Protein AF-A0A0K0DVB3-F1 (afdb_monomer)

Mean predicted aligned error: 14.43 Å

Foldseek 3Di:
DDDDDDDDDDDDDPPPPPPPPDPPPPFDWDKDAAPPDDSVPGPAIDIWTQDPVRDTDQAWAHHPVHTGDQQGWDDDDQFIFHHHSRDTHTQFGADPVGDTGGEQDWDDDPQKIWHWYDPPVDIDIDIAGWEDDPNDTHGQQDWDDDPQFIWGHHRHDIDTQFGWDPPDVPIDTDGEQDWDDDPQKIWHFYQDPVRDTDIDIDGFAADDPNDGDHAQGWDDDDFWIWGIHRVRFIDTQFGADPVVRDTDGEPDWDDDPQKIWHWYDDPQWIFIDIDGRPPDPPVVSVVVVVVVVVPDDTDTDGRD

Nearest PDB structures (foldseek):
  8d3d-assembly1_A  TM=1.625E-01  e=2.166E-03  Homo sapiens
  8d3c-assembly1_A  TM=1.592E-01  e=6.161E-03  Homo sapiens
  6n29-assembly2_B  TM=2.107E-01  e=1.490E-01  Homo sapiens
  7pov-assembly1_A  TM=2.211E-01  e=2.576E-01  Homo sapiens
  7pp6-assembly1_D  TM=1.569E-01  e=1.000E-01  Homo sapiens

Organism: Strongyloides stercoralis (NCBI:txid6248)

Solvent-accessible surface area (backbone atoms only — not comparable to full-atom values): 18182 Å² total; per-residue (Å²): 133,88,77,91,79,89,77,89,83,92,74,89,72,79,82,76,78,78,72,84,72,69,81,78,75,75,78,48,65,48,78,49,45,26,91,90,56,52,83,89,77,47,88,60,67,47,80,43,63,43,44,97,87,71,46,64,73,73,34,46,22,49,43,95,91,45,79,37,52,50,70,40,71,53,75,58,92,49,33,30,30,32,20,52,62,43,39,76,40,78,63,26,23,35,48,97,89,66,50,79,33,48,66,73,37,70,53,74,57,96,48,31,39,42,35,16,41,72,68,82,93,45,76,47,75,49,74,45,48,20,22,81,57,96,94,41,80,38,50,53,72,40,68,49,78,58,90,54,32,30,35,30,22,52,83,52,39,82,43,77,57,24,29,44,49,81,98,45,88,76,66,45,79,33,47,67,67,35,70,50,77,55,91,53,31,37,38,34,18,35,65,45,96,88,69,49,76,47,77,50,78,42,80,49,28,22,76,54,99,88,46,74,36,48,61,71,38,73,50,71,59,91,46,36,32,30,31,21,33,90,86,34,41,60,47,77,56,24,22,40,42,81,89,79,70,46,75,33,48,60,75,38,74,50,76,56,93,55,29,40,41,35,12,38,68,61,90,69,27,71,43,72,48,76,50,76,34,86,84,50,56,72,67,63,33,52,62,51,47,64,68,53,53,83,75,60,89,74,85,83,53,80,73,109

Sequence (304 aa):
MSSFLTAFIISYFLISSIRIDGAQEVEKSIIIVPVGENPNTSKIKVVIPVNKDGTTNPLPCVLDDGVHENGQTFTKANFHYKCVNGVSTVIACISDDKAVIQIGRTFIKNGIKHKCINNGDTVTYEYKSTCYSNGINYNTGDTWRNGTFQMRCEDDKISINGCYTRNEVPEILLQVGETRKVESKKFSCVKEDSGKIRYSSQTIGCDRDGVIFNEGEVFQNQQIKYRCNADGTSTALGCVDSESKVFVEIGKDIMINDVIYRCYRNGKTTFFQRFHCQGKSFENCLNSATKASRRKRTIAINDV

Radius of gyration: 53.18 Å; Cα contacts (8 Å, |Δi|>4): 568; chains: 1; bounding box: 169×67×131 Å

Structure (mmCIF, N/CA/C/O backbone):
data_AF-A0A0K0DVB3-F1
#
_entry.id   AF-A0A0K0DVB3-F1
#
loop_
_atom_site.group_PDB
_atom_site.id
_atom_site.type_symbol
_atom_site.label_atom_id
_atom_site.label_alt_id
_atom_site.label_comp_id
_atom_site.label_asym_id
_atom_site.label_entity_id
_atom_site.label_seq_id
_atom_site.pdbx_PDB_ins_code
_atom_site.Cartn_x
_atom_site.Cartn_y
_atom_site.Cartn_z
_atom_site.occupancy
_atom_site.B_iso_or_equiv
_atom_site.auth_seq_id
_atom_site.auth_comp_id
_atom_site.auth_asym_id
_atom_site.auth_atom_id
_atom_site.pdbx_PDB_model_num
ATOM 1 N N . MET A 1 1 ? 113.220 44.814 -65.934 1.00 43.16 1 MET A N 1
ATOM 2 C CA . MET A 1 1 ? 114.100 43.627 -65.972 1.00 43.16 1 MET A CA 1
ATOM 3 C C . MET A 1 1 ? 113.223 42.411 -66.209 1.00 43.16 1 MET A C 1
ATOM 5 O O . MET A 1 1 ? 112.215 42.328 -65.529 1.00 43.16 1 MET A O 1
ATOM 9 N N . SER A 1 2 ? 113.575 41.603 -67.222 1.00 42.62 2 SER A N 1
ATOM 10 C CA . SER A 1 2 ? 113.338 40.150 -67.411 1.00 42.62 2 SER A CA 1
ATOM 11 C C . SER A 1 2 ? 112.115 39.479 -66.762 1.00 42.62 2 SER A C 1
ATOM 13 O O . SER A 1 2 ? 111.856 39.669 -65.587 1.00 42.62 2 SER A O 1
ATOM 15 N N . SER A 1 3 ? 111.448 38.486 -67.331 1.00 41.69 3 SER A N 1
ATOM 16 C CA . SER A 1 3 ? 111.513 37.736 -68.589 1.00 41.69 3 SER A CA 1
ATOM 17 C C . SER A 1 3 ? 110.561 36.556 -68.342 1.00 41.69 3 SER A C 1
ATOM 19 O O . SER A 1 3 ? 110.603 35.986 -67.259 1.00 41.69 3 SER A O 1
ATOM 21 N N . PHE A 1 4 ? 109.723 36.244 -69.329 1.00 36.19 4 PHE A N 1
ATOM 22 C CA . PHE A 1 4 ? 109.147 34.940 -69.701 1.00 36.19 4 PHE A CA 1
ATOM 23 C C . PHE A 1 4 ? 109.123 33.762 -68.703 1.00 36.19 4 PHE A C 1
ATOM 25 O O . PHE A 1 4 ? 110.157 33.375 -68.175 1.00 36.19 4 PHE A O 1
ATOM 32 N N . LEU A 1 5 ? 107.962 33.095 -68.615 1.00 40.16 5 LEU A N 1
ATOM 33 C CA . LEU A 1 5 ? 107.699 31.687 -69.013 1.00 40.16 5 LEU A CA 1
ATOM 34 C C . LEU A 1 5 ? 106.235 31.346 -68.605 1.00 40.16 5 LEU A C 1
ATOM 36 O O . LEU A 1 5 ? 105.859 31.565 -67.460 1.00 40.16 5 LEU A O 1
ATOM 40 N N . THR A 1 6 ? 105.297 31.093 -69.538 1.00 38.34 6 THR A N 1
ATOM 41 C CA . THR A 1 6 ? 104.803 29.754 -69.985 1.00 38.34 6 THR A CA 1
ATOM 42 C C . THR A 1 6 ? 104.437 28.815 -68.825 1.00 38.34 6 THR A C 1
ATOM 44 O O . THR A 1 6 ? 105.247 28.638 -67.932 1.00 38.34 6 THR A O 1
ATOM 47 N N . ALA A 1 7 ? 103.346 28.056 -68.765 1.00 38.72 7 ALA A N 1
ATOM 48 C CA . ALA A 1 7 ? 102.265 27.679 -69.668 1.00 38.72 7 ALA A CA 1
ATOM 49 C C . ALA A 1 7 ? 101.362 26.702 -68.864 1.00 38.72 7 ALA A C 1
ATOM 51 O O . ALA A 1 7 ? 101.868 25.989 -68.005 1.00 38.72 7 ALA A O 1
ATOM 52 N N . PHE A 1 8 ? 100.056 26.680 -69.161 1.00 32.66 8 PHE A N 1
ATOM 53 C CA . PHE A 1 8 ? 99.087 25.577 -68.992 1.00 32.66 8 PHE A CA 1
ATOM 54 C C . PHE A 1 8 ? 99.220 24.584 -67.819 1.00 32.66 8 PHE A C 1
ATOM 56 O O . PHE A 1 8 ? 100.028 23.672 -67.912 1.00 32.66 8 PHE A O 1
ATOM 63 N N . ILE A 1 9 ? 98.249 24.595 -66.888 1.00 39.97 9 ILE A N 1
ATOM 64 C CA . ILE A 1 9 ? 97.452 23.396 -66.537 1.00 39.97 9 ILE A CA 1
ATOM 65 C C . ILE A 1 9 ? 96.008 23.837 -66.248 1.00 39.97 9 ILE A C 1
ATOM 67 O O . ILE A 1 9 ? 95.719 24.519 -65.267 1.00 39.97 9 ILE A O 1
ATOM 71 N N . ILE A 1 10 ? 95.099 23.430 -67.132 1.00 36.62 10 ILE A N 1
ATOM 72 C CA . ILE A 1 10 ? 93.650 23.469 -66.942 1.00 36.62 10 ILE A CA 1
ATOM 73 C C . ILE A 1 10 ? 93.314 22.353 -65.948 1.00 36.62 10 ILE A C 1
ATOM 75 O O . ILE A 1 10 ? 93.390 21.177 -66.288 1.00 36.62 10 ILE A O 1
ATOM 79 N N . SER A 1 11 ? 92.963 22.720 -64.719 1.00 38.19 11 SER A N 1
ATOM 80 C CA . SER A 1 11 ? 92.443 21.800 -63.708 1.00 38.19 11 SER A CA 1
ATOM 81 C C . SER A 1 11 ? 91.009 22.207 -63.382 1.00 38.19 11 SER A C 1
ATOM 83 O O . SER A 1 11 ? 90.761 23.037 -62.508 1.00 38.19 11 SER A O 1
ATOM 85 N N . TYR A 1 12 ? 90.065 21.624 -64.122 1.00 34.72 12 TYR A N 1
ATOM 86 C CA . TYR A 1 12 ? 88.652 21.569 -63.758 1.00 34.72 12 TYR A CA 1
ATOM 87 C C . TYR A 1 12 ? 88.517 20.780 -62.446 1.00 34.72 12 TYR A C 1
ATOM 89 O O . TYR A 1 12 ? 88.483 19.554 -62.464 1.00 34.72 12 TYR A O 1
ATOM 97 N N . PHE A 1 13 ? 88.410 21.465 -61.309 1.00 38.12 13 PHE A N 1
ATOM 98 C CA . PHE A 1 13 ? 87.747 20.900 -60.135 1.00 38.12 13 PHE A CA 1
ATOM 99 C C . PHE A 1 13 ? 86.420 21.626 -59.971 1.00 38.12 13 PHE A C 1
ATOM 101 O O . PHE A 1 13 ? 86.337 22.739 -59.456 1.00 38.12 13 PHE A O 1
ATOM 108 N N . LEU A 1 14 ? 85.386 20.976 -60.507 1.00 37.88 14 LEU A N 1
ATOM 109 C CA . LEU A 1 14 ? 83.989 21.258 -60.229 1.00 37.88 14 LEU A CA 1
ATOM 110 C C . LEU A 1 14 ? 83.809 21.397 -58.718 1.00 37.88 14 LEU A C 1
ATOM 112 O O . LEU A 1 14 ? 84.072 20.469 -57.955 1.00 37.88 14 LEU A O 1
ATOM 116 N N . ILE A 1 15 ? 83.350 22.576 -58.314 1.00 39.41 15 ILE A N 1
ATOM 117 C CA . ILE A 1 15 ? 82.844 22.862 -56.981 1.00 39.41 15 ILE A CA 1
ATOM 118 C C . ILE A 1 15 ? 81.580 22.013 -56.816 1.00 39.41 15 ILE A C 1
ATOM 120 O O . ILE A 1 15 ? 80.473 22.440 -57.135 1.00 39.41 15 ILE A O 1
ATOM 124 N N . SER A 1 16 ? 81.738 20.777 -56.352 1.00 37.78 16 SER A N 1
ATOM 125 C CA . SER A 1 16 ? 80.632 19.993 -55.827 1.00 37.78 16 SER A CA 1
ATOM 126 C C . SER A 1 16 ? 80.328 20.517 -54.426 1.00 37.78 16 SER A C 1
ATOM 128 O O . SER A 1 16 ? 80.727 19.933 -53.418 1.00 37.78 16 SER A O 1
ATOM 130 N N . SER A 1 17 ? 79.630 21.652 -54.367 1.00 38.03 17 SER A N 1
ATOM 131 C CA . SER A 1 17 ? 78.850 22.050 -53.197 1.00 38.03 17 SER A CA 1
ATOM 132 C C . SER A 1 17 ? 77.723 21.035 -53.041 1.00 38.03 17 SER A C 1
ATOM 134 O O . SER A 1 17 ? 76.590 21.280 -53.442 1.00 38.03 17 SER A O 1
ATOM 136 N N . ILE A 1 18 ? 78.037 19.863 -52.498 1.00 40.81 18 ILE A N 1
ATOM 137 C CA . ILE A 1 18 ? 77.030 18.917 -52.039 1.00 40.81 18 ILE A CA 1
ATOM 138 C C . ILE A 1 18 ? 76.459 19.519 -50.751 1.00 40.81 18 ILE A C 1
ATOM 140 O O . ILE A 1 18 ? 76.860 19.183 -49.641 1.00 40.81 18 ILE A O 1
ATOM 144 N N . ARG A 1 19 ? 75.538 20.477 -50.900 1.00 35.69 19 ARG A N 1
ATOM 145 C CA . ARG A 1 19 ? 74.469 20.635 -49.921 1.00 35.69 19 ARG A CA 1
ATOM 146 C C . ARG A 1 19 ? 73.529 19.471 -50.192 1.00 35.69 19 ARG A C 1
ATOM 148 O O . ARG A 1 19 ? 72.757 19.510 -51.143 1.00 35.69 19 ARG A O 1
ATOM 155 N N . ILE A 1 20 ? 73.646 18.399 -49.411 1.00 39.53 20 ILE A N 1
ATOM 156 C CA . ILE A 1 20 ? 72.503 17.501 -49.238 1.00 39.53 20 ILE A CA 1
ATOM 157 C C . ILE A 1 20 ? 71.509 18.311 -48.415 1.00 39.53 20 ILE A C 1
ATOM 159 O O . ILE A 1 20 ? 71.588 18.397 -47.191 1.00 39.53 20 ILE A O 1
ATOM 163 N N . ASP A 1 21 ? 70.665 19.017 -49.156 1.00 40.38 21 ASP A N 1
ATOM 164 C CA . ASP A 1 21 ? 69.443 19.620 -48.676 1.00 40.38 21 ASP A CA 1
ATOM 165 C C . ASP A 1 21 ? 68.521 18.513 -48.155 1.00 40.38 21 ASP A C 1
A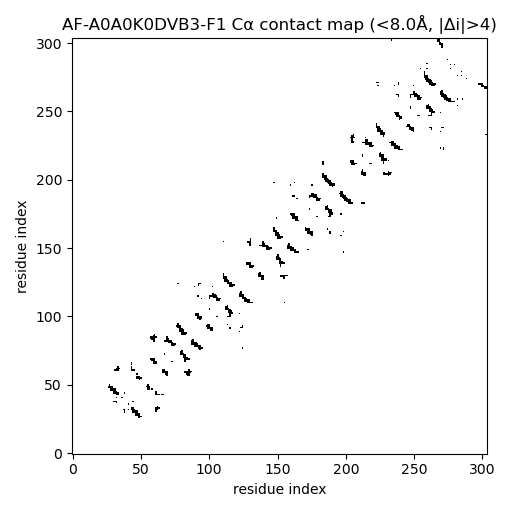TOM 167 O O . ASP A 1 21 ? 68.347 17.473 -48.788 1.00 40.38 21 ASP A O 1
ATOM 171 N N . GLY A 1 22 ? 67.910 18.772 -47.003 1.00 40.94 22 GLY A N 1
ATOM 172 C CA . GLY A 1 22 ? 66.708 18.076 -46.568 1.00 40.94 22 GLY A CA 1
ATOM 173 C C . GLY A 1 22 ? 66.941 16.664 -46.048 1.00 40.94 22 GLY A C 1
ATOM 174 O O . GLY A 1 22 ? 66.638 15.681 -46.720 1.00 40.94 22 GLY A O 1
ATOM 175 N N . ALA A 1 23 ? 67.324 16.554 -44.774 1.00 43.09 23 ALA A N 1
ATOM 176 C CA . ALA A 1 23 ? 66.784 15.462 -43.977 1.00 43.09 23 ALA A CA 1
ATOM 177 C C . ALA A 1 23 ? 65.255 15.543 -44.113 1.00 43.09 23 ALA A C 1
ATOM 179 O O . ALA A 1 23 ? 64.646 16.506 -43.647 1.00 43.09 23 ALA A O 1
ATOM 180 N N . GLN A 1 24 ? 64.665 14.595 -44.843 1.00 46.66 24 GLN A N 1
ATOM 181 C CA . GLN A 1 24 ? 63.222 14.414 -44.936 1.00 46.66 24 GLN A CA 1
ATOM 182 C C . GLN A 1 24 ? 62.729 14.225 -43.499 1.00 46.66 24 GLN A C 1
ATOM 184 O O . GLN A 1 24 ? 62.918 13.167 -42.898 1.00 46.66 24 GLN A O 1
ATOM 189 N N . GLU A 1 25 ? 62.210 15.295 -42.900 1.00 53.16 25 GLU A N 1
ATOM 190 C CA . GLU A 1 25 ? 61.616 15.267 -41.573 1.00 53.16 25 GLU A CA 1
ATOM 191 C C . GLU A 1 25 ? 60.406 14.340 -41.695 1.00 53.16 25 GLU A C 1
ATOM 193 O O . GLU A 1 25 ? 59.400 14.705 -42.296 1.00 53.16 25 GLU A O 1
ATOM 198 N N . VAL A 1 26 ? 60.557 13.083 -41.262 1.00 55.19 26 VAL A N 1
ATOM 199 C CA . VAL A 1 26 ? 59.478 12.093 -41.298 1.00 55.19 26 VAL A CA 1
ATOM 200 C C . VAL A 1 26 ? 58.351 12.671 -40.456 1.00 55.19 26 VAL A C 1
ATOM 202 O O . VAL A 1 26 ? 58.463 12.707 -39.230 1.00 55.19 26 VAL A O 1
ATOM 205 N N . GLU A 1 27 ? 57.302 13.166 -41.114 1.00 67.06 27 GLU A N 1
ATOM 206 C CA . GLU A 1 27 ? 56.095 13.647 -40.453 1.00 67.06 27 GLU A CA 1
ATOM 207 C C . GLU A 1 27 ? 55.537 12.491 -39.623 1.00 67.06 27 GLU A C 1
ATOM 209 O O . GLU A 1 27 ? 54.975 11.519 -40.135 1.00 67.06 27 GLU A O 1
ATOM 214 N N . LYS A 1 28 ? 55.778 12.549 -38.312 1.00 87.31 28 LYS A N 1
ATOM 215 C CA . LYS A 1 28 ? 55.252 11.558 -37.382 1.00 87.31 28 LYS A CA 1
ATOM 216 C C . LYS A 1 28 ? 53.740 11.730 -37.359 1.00 87.31 28 LYS A C 1
ATOM 218 O O . LYS A 1 28 ? 53.239 12.845 -37.266 1.00 87.31 28 LYS A O 1
ATOM 223 N N . SER A 1 29 ? 53.011 10.628 -37.434 1.00 89.44 29 SER A N 1
ATOM 224 C CA . SER A 1 29 ? 51.556 10.625 -37.317 1.00 89.44 29 SER A CA 1
ATOM 225 C C . SER A 1 29 ? 51.106 9.555 -36.333 1.00 89.44 29 SER A C 1
ATOM 227 O O . SER A 1 29 ? 51.793 8.556 -36.113 1.00 89.44 29 SER A O 1
ATOM 229 N N . ILE A 1 30 ? 49.953 9.792 -35.719 1.00 90.31 30 ILE A N 1
ATOM 230 C CA . ILE A 1 30 ? 49.261 8.847 -34.849 1.00 90.31 30 ILE A CA 1
ATOM 231 C C . ILE A 1 30 ? 48.059 8.318 -35.621 1.00 90.31 30 ILE A C 1
ATOM 233 O O . ILE A 1 30 ? 47.264 9.097 -36.141 1.00 90.31 30 ILE A O 1
ATOM 237 N N . ILE A 1 31 ? 47.916 6.997 -35.691 1.00 92.69 31 ILE A N 1
ATOM 238 C CA . ILE A 1 31 ? 46.738 6.352 -36.274 1.00 92.69 31 ILE A CA 1
ATOM 239 C C . ILE A 1 31 ? 45.831 5.921 -35.124 1.00 92.69 31 ILE A C 1
ATOM 241 O O . ILE A 1 31 ? 46.227 5.090 -34.308 1.00 92.69 31 ILE A O 1
ATOM 245 N N . ILE A 1 32 ? 44.625 6.482 -35.065 1.00 93.44 32 ILE A N 1
ATOM 246 C CA . ILE A 1 32 ? 43.593 6.118 -34.090 1.00 93.44 32 ILE A CA 1
ATOM 247 C C . ILE A 1 32 ? 42.538 5.259 -34.783 1.00 93.44 32 ILE A C 1
ATOM 249 O O . ILE A 1 32 ? 42.061 5.608 -35.863 1.00 93.44 32 ILE A O 1
ATOM 253 N N . VAL A 1 33 ? 42.175 4.150 -34.143 1.00 95.25 33 VAL A N 1
ATOM 254 C CA . VAL A 1 33 ? 41.140 3.197 -34.572 1.00 95.25 33 VAL A CA 1
ATOM 255 C C . VAL A 1 33 ? 40.248 2.823 -33.386 1.00 95.25 33 VAL A C 1
ATOM 257 O O . VAL A 1 33 ? 40.677 3.030 -32.244 1.00 95.25 33 VAL A O 1
ATOM 260 N N . PRO A 1 34 ? 39.041 2.269 -33.614 1.00 93.81 34 PRO A N 1
ATOM 261 C CA . PRO A 1 34 ? 38.222 1.728 -32.543 1.00 93.81 34 PRO A CA 1
ATOM 262 C C . PRO A 1 34 ? 38.974 0.671 -31.733 1.00 93.81 34 PRO A C 1
ATOM 264 O O . PRO A 1 34 ? 39.864 -0.030 -32.228 1.00 93.81 34 PRO A O 1
ATOM 267 N N . VAL A 1 35 ? 38.618 0.564 -30.455 1.00 90.50 35 VAL A N 1
ATOM 268 C CA . VAL A 1 35 ? 39.262 -0.369 -29.528 1.00 90.50 35 VAL A CA 1
ATOM 269 C C . VAL A 1 35 ? 39.129 -1.800 -30.050 1.00 90.50 35 VAL A C 1
ATOM 271 O O . VAL A 1 35 ? 38.029 -2.287 -30.283 1.00 90.50 35 VAL A O 1
ATOM 274 N N . GLY A 1 36 ? 40.264 -2.488 -30.187 1.00 92.38 36 GLY A N 1
ATOM 275 C CA . GLY A 1 36 ? 40.324 -3.871 -30.668 1.00 92.38 36 GLY A CA 1
ATOM 276 C C . GLY A 1 36 ? 40.523 -4.014 -32.179 1.00 92.38 36 GLY A C 1
ATOM 277 O O . GLY A 1 36 ? 40.783 -5.125 -32.641 1.00 92.38 36 GLY A O 1
ATOM 278 N N . GLU A 1 37 ? 40.472 -2.925 -32.950 1.00 94.69 37 GLU A N 1
ATOM 279 C CA . GLU A 1 37 ? 40.766 -2.971 -34.382 1.00 94.69 37 GLU A CA 1
ATOM 280 C C . GLU A 1 37 ? 42.265 -2.839 -34.691 1.00 94.69 37 GLU A C 1
ATOM 282 O O . GLU A 1 37 ? 43.047 -2.239 -33.953 1.00 94.69 37 GLU A O 1
ATOM 287 N N . ASN A 1 38 ? 42.681 -3.403 -35.828 1.00 93.75 38 ASN A N 1
ATOM 288 C CA . ASN A 1 38 ? 44.053 -3.296 -36.316 1.00 93.75 38 ASN A CA 1
ATOM 289 C C . ASN A 1 38 ? 44.217 -2.020 -37.173 1.00 93.75 38 ASN A C 1
ATOM 291 O O . ASN A 1 38 ? 43.526 -1.893 -38.186 1.00 93.75 38 ASN A O 1
ATOM 295 N N . PRO A 1 39 ? 45.169 -1.118 -36.860 1.00 93.69 39 PRO A N 1
ATOM 296 C CA . PRO A 1 39 ? 45.407 0.130 -37.602 1.00 93.69 39 PRO A CA 1
ATOM 297 C C . PRO A 1 39 ? 45.604 -0.017 -39.119 1.00 93.69 39 PRO A C 1
ATOM 299 O O . PRO A 1 39 ? 45.282 0.891 -39.892 1.00 93.69 39 PRO A O 1
ATOM 302 N N . ASN A 1 40 ? 46.120 -1.163 -39.566 1.00 92.94 40 ASN A N 1
ATOM 303 C CA . ASN A 1 40 ? 46.408 -1.414 -40.976 1.00 92.94 40 ASN A CA 1
ATOM 304 C C . ASN A 1 40 ? 45.171 -1.866 -41.758 1.00 92.94 40 ASN A C 1
ATOM 306 O O . ASN A 1 40 ? 45.064 -1.571 -42.947 1.00 92.94 40 ASN A O 1
ATOM 310 N N . THR A 1 41 ? 44.237 -2.558 -41.103 1.00 94.50 41 THR A N 1
ATOM 311 C CA . THR A 1 41 ? 43.069 -3.178 -41.754 1.00 94.50 41 THR A CA 1
ATOM 312 C C . THR A 1 41 ? 41.740 -2.545 -41.357 1.00 94.50 41 THR A C 1
ATOM 314 O O . THR A 1 41 ? 40.721 -2.842 -41.976 1.00 94.50 41 THR A O 1
ATOM 317 N N . SER A 1 42 ? 41.736 -1.698 -40.328 1.00 93.56 42 SER A N 1
ATOM 318 C CA . SER A 1 42 ? 40.558 -0.976 -39.862 1.00 93.56 42 SER A CA 1
ATOM 319 C C . SER A 1 42 ? 39.967 -0.110 -40.973 1.00 93.56 42 SER A C 1
ATOM 321 O O . SER A 1 42 ? 40.686 0.597 -41.691 1.00 93.56 42 SER A O 1
ATOM 323 N N . LYS A 1 43 ? 38.638 -0.164 -41.096 1.00 93.25 43 LYS A N 1
ATOM 324 C CA . LYS A 1 43 ? 37.873 0.686 -42.017 1.00 93.25 43 LYS A CA 1
ATOM 325 C C . LYS A 1 43 ? 37.603 2.070 -41.429 1.00 93.25 43 LYS A C 1
ATOM 327 O O . LYS A 1 43 ? 37.413 3.011 -42.193 1.00 93.25 43 LYS A O 1
ATOM 332 N N . ILE A 1 44 ? 37.590 2.189 -40.101 1.00 93.50 44 ILE A N 1
ATOM 333 C CA . ILE A 1 44 ? 37.344 3.436 -39.379 1.00 93.50 44 ILE A CA 1
ATOM 334 C C . ILE A 1 44 ? 38.664 3.848 -38.732 1.00 93.50 44 ILE A C 1
ATOM 336 O O . ILE A 1 44 ? 39.021 3.375 -37.661 1.00 93.50 44 ILE A O 1
ATOM 340 N N . LYS A 1 45 ? 39.420 4.728 -39.388 1.00 93.38 45 LYS A N 1
ATOM 341 C CA . LYS A 1 45 ? 40.688 5.220 -38.846 1.00 93.38 45 LYS A CA 1
ATOM 342 C C . LYS A 1 45 ? 40.873 6.702 -39.093 1.00 93.38 45 LYS A C 1
ATOM 344 O O . LYS A 1 45 ? 40.488 7.212 -40.143 1.00 93.38 45 LYS A O 1
ATOM 349 N N . VAL A 1 46 ? 41.515 7.366 -38.142 1.00 94.00 46 VAL A N 1
ATOM 350 C CA . VAL A 1 46 ? 41.910 8.771 -38.248 1.00 94.00 46 VAL A CA 1
ATOM 351 C C . VAL A 1 46 ? 43.423 8.855 -38.134 1.00 94.00 46 VAL A C 1
ATOM 353 O O . VAL A 1 46 ? 44.013 8.284 -37.219 1.00 94.00 46 VAL A O 1
ATOM 356 N N . VAL A 1 47 ? 44.051 9.559 -39.074 1.00 92.75 47 VAL A N 1
ATOM 357 C CA . VAL A 1 47 ? 45.489 9.843 -39.052 1.00 92.75 47 VAL A CA 1
ATOM 358 C C . VAL A 1 47 ? 45.676 11.269 -38.559 1.00 92.75 47 VAL A C 1
ATOM 360 O O . VAL A 1 47 ? 45.187 12.209 -39.181 1.00 92.75 47 VAL A O 1
ATOM 363 N N . ILE A 1 48 ? 46.370 11.427 -37.437 1.00 91.31 48 ILE A N 1
ATOM 364 C CA . ILE A 1 48 ? 46.607 12.717 -36.792 1.00 91.31 48 ILE A CA 1
ATOM 365 C C . ILE A 1 48 ? 48.085 13.066 -36.953 1.00 91.31 48 ILE A C 1
ATOM 367 O O . ILE A 1 48 ? 48.930 12.320 -36.449 1.00 91.31 48 ILE A O 1
ATOM 371 N N . PRO A 1 49 ? 48.427 14.164 -37.644 1.00 90.81 49 PRO A N 1
ATOM 372 C CA . PRO A 1 49 ? 49.809 14.607 -37.736 1.00 90.81 49 PRO A CA 1
ATOM 373 C C . PRO A 1 49 ? 50.307 15.071 -36.363 1.00 90.81 49 PRO A C 1
ATOM 375 O O . PRO A 1 49 ? 49.584 15.720 -35.603 1.00 90.81 49 PRO A O 1
ATOM 378 N N . VAL A 1 50 ? 51.554 14.733 -36.050 1.00 91.50 50 VAL A N 1
ATOM 379 C CA . VAL A 1 50 ? 52.273 15.249 -34.887 1.00 91.50 50 VAL A CA 1
ATOM 380 C C . VAL A 1 50 ? 52.992 16.520 -35.319 1.00 91.50 50 VAL A C 1
ATOM 382 O O . VAL A 1 50 ? 53.772 16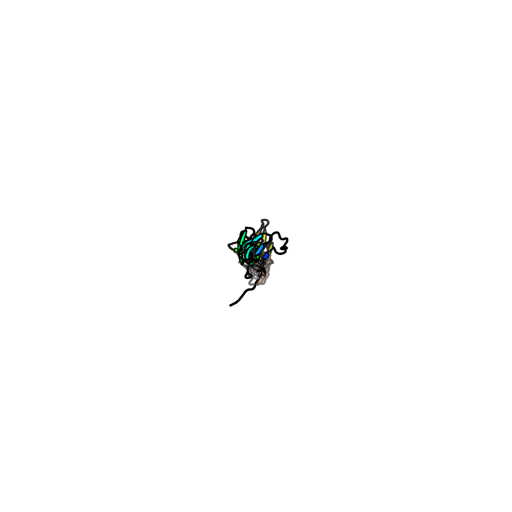.517 -36.271 1.00 91.50 50 VAL A O 1
ATOM 385 N N . ASN A 1 51 ? 52.715 17.612 -34.618 1.00 88.38 51 ASN A N 1
ATOM 386 C CA . ASN A 1 51 ? 53.352 18.900 -34.842 1.00 88.38 51 ASN A CA 1
ATOM 387 C C . ASN A 1 51 ? 54.858 18.817 -34.536 1.00 88.38 51 ASN A C 1
ATOM 389 O O . ASN A 1 51 ? 55.324 17.939 -33.806 1.00 88.38 51 ASN A O 1
ATOM 393 N N . LYS A 1 52 ? 55.640 19.771 -35.053 1.00 84.94 52 LYS A N 1
ATOM 394 C CA . LYS A 1 52 ? 57.106 19.807 -34.869 1.00 84.94 52 LYS A CA 1
ATOM 395 C C . LYS A 1 52 ? 57.549 19.898 -33.405 1.00 84.94 52 LYS A C 1
ATOM 397 O O . LYS A 1 52 ? 58.638 19.451 -33.064 1.00 84.94 52 LYS A O 1
ATOM 402 N N . ASP A 1 53 ? 56.707 20.460 -32.544 1.00 89.25 53 ASP A N 1
ATOM 403 C CA . ASP A 1 53 ? 56.921 20.550 -31.096 1.00 89.25 53 ASP A CA 1
ATOM 404 C C . ASP A 1 53 ? 56.552 19.255 -30.340 1.00 89.25 53 ASP A C 1
ATOM 406 O O . ASP A 1 53 ? 56.680 19.191 -29.120 1.00 89.25 53 ASP A O 1
ATOM 410 N N . GLY A 1 54 ? 56.101 18.217 -31.051 1.00 85.25 54 GLY A N 1
ATOM 411 C CA . GLY A 1 54 ? 55.647 16.951 -30.480 1.00 85.25 54 GLY A CA 1
ATOM 412 C C . GLY A 1 54 ? 54.189 16.958 -30.016 1.00 85.25 54 GLY A C 1
ATOM 413 O O . GLY A 1 54 ? 53.720 15.938 -29.509 1.00 85.25 54 GLY A O 1
ATOM 414 N N . THR A 1 55 ? 53.460 18.066 -30.179 1.00 89.50 55 THR A N 1
ATOM 415 C CA . THR A 1 55 ? 52.038 18.149 -29.824 1.00 89.50 55 THR A CA 1
ATOM 416 C C . THR A 1 55 ? 51.148 17.566 -30.918 1.00 89.50 55 THR A C 1
ATOM 418 O O . THR A 1 55 ? 51.567 17.337 -32.052 1.00 89.50 55 THR A O 1
ATOM 421 N N . THR A 1 56 ? 49.889 17.311 -30.578 1.00 89.00 56 THR A N 1
ATOM 422 C CA . THR A 1 56 ? 48.858 16.907 -31.539 1.00 89.00 56 THR A CA 1
ATOM 423 C C . THR A 1 56 ? 47.631 17.783 -31.361 1.00 89.00 56 THR A C 1
ATOM 425 O O . THR A 1 56 ? 47.395 18.327 -30.278 1.00 89.00 56 THR A O 1
ATOM 428 N N . ASN A 1 57 ? 46.847 17.926 -32.429 1.00 89.62 57 ASN A N 1
ATOM 429 C CA . ASN A 1 57 ? 45.510 18.501 -32.314 1.00 89.62 57 ASN A CA 1
ATOM 430 C C . ASN A 1 57 ? 44.660 17.657 -31.346 1.00 89.62 57 ASN A C 1
ATOM 432 O O . ASN A 1 57 ? 44.912 16.456 -31.224 1.00 89.62 57 ASN A O 1
ATOM 436 N N . PRO A 1 58 ? 43.649 18.250 -30.680 1.00 92.81 58 PRO A N 1
ATOM 437 C CA . PRO A 1 58 ? 42.773 17.509 -29.784 1.00 92.81 58 PRO A CA 1
ATOM 438 C C . PRO A 1 58 ? 42.210 16.259 -30.458 1.00 92.81 58 PRO A C 1
ATOM 440 O O . PRO A 1 58 ? 41.654 16.336 -31.553 1.00 92.81 58 PRO A O 1
ATOM 443 N N . LEU A 1 59 ? 42.371 15.111 -29.805 1.00 95.00 59 LEU A N 1
ATOM 444 C CA . LEU A 1 59 ? 42.063 13.829 -30.421 1.00 95.00 59 LEU A CA 1
ATOM 445 C C . LEU A 1 59 ? 40.536 13.660 -30.567 1.00 95.00 59 LEU A C 1
ATOM 447 O O . LEU A 1 59 ? 39.796 13.964 -29.622 1.00 95.00 59 LEU A O 1
ATOM 451 N N . PRO A 1 60 ? 40.043 13.163 -31.714 1.00 96.12 60 PRO A N 1
ATOM 452 C CA . PRO A 1 60 ? 38.656 12.761 -31.872 1.00 96.12 60 PRO A CA 1
ATOM 453 C C . PRO A 1 60 ? 38.414 11.406 -31.202 1.00 96.12 60 PRO A C 1
ATOM 455 O O . PRO A 1 60 ? 39.331 10.614 -30.980 1.00 96.12 60 PRO A O 1
ATOM 458 N N . CYS A 1 61 ? 37.154 11.116 -30.916 1.00 96.44 61 CYS A N 1
ATOM 459 C CA . CYS A 1 61 ? 36.714 9.823 -30.426 1.00 96.44 61 CYS A CA 1
ATOM 460 C C . CYS A 1 61 ? 36.382 8.954 -31.632 1.00 96.44 61 CYS A C 1
ATOM 462 O O . CYS A 1 61 ? 35.495 9.291 -32.416 1.00 96.44 61 CYS A O 1
ATOM 464 N N . VAL A 1 62 ? 37.111 7.853 -31.785 1.00 95.94 62 VAL A N 1
ATOM 465 C CA . VAL A 1 62 ? 36.943 6.913 -32.896 1.00 95.94 62 VAL A CA 1
ATOM 466 C C . VAL A 1 62 ? 36.282 5.653 -32.353 1.00 95.94 62 VAL A C 1
ATOM 468 O O . VAL A 1 62 ? 36.876 4.927 -31.558 1.00 95.94 62 VAL A O 1
ATOM 471 N N . LEU A 1 63 ? 35.032 5.433 -32.746 1.00 94.19 63 LEU A N 1
ATOM 472 C CA . LEU A 1 63 ? 34.185 4.332 -32.299 1.00 94.19 63 LEU A CA 1
ATOM 473 C C . LEU A 1 63 ? 33.697 3.524 -33.508 1.00 94.19 63 LEU A C 1
ATOM 475 O O . LEU A 1 63 ? 33.757 3.993 -34.643 1.00 94.19 63 LEU A O 1
ATOM 479 N N . ASP A 1 64 ? 33.152 2.333 -33.266 1.00 92.00 64 ASP A N 1
ATOM 480 C CA . ASP A 1 64 ? 32.581 1.485 -34.327 1.00 92.00 64 ASP A CA 1
ATOM 481 C C . ASP A 1 64 ? 31.435 2.172 -35.094 1.00 92.00 64 ASP A C 1
ATOM 483 O O . ASP A 1 64 ? 31.149 1.831 -36.240 1.00 92.00 64 ASP A O 1
ATOM 487 N N . ASP A 1 65 ? 30.758 3.135 -34.463 1.00 90.81 65 ASP A N 1
ATOM 488 C CA . ASP A 1 65 ? 29.671 3.920 -35.045 1.00 90.81 65 ASP A CA 1
ATOM 489 C C . ASP A 1 65 ? 30.136 5.201 -35.760 1.00 90.81 65 ASP A C 1
ATOM 491 O O . ASP A 1 65 ? 29.319 5.877 -36.387 1.00 90.81 65 ASP A O 1
ATOM 495 N N . GLY A 1 66 ? 31.436 5.511 -35.734 1.00 93.50 66 GLY A N 1
ATOM 496 C CA . GLY A 1 66 ? 32.023 6.609 -36.495 1.00 93.50 66 GLY A CA 1
ATOM 497 C C . GLY A 1 66 ? 33.066 7.421 -35.730 1.00 93.50 66 GLY A C 1
ATOM 498 O O . GLY A 1 66 ? 33.606 7.011 -34.704 1.00 93.50 66 GLY A O 1
ATOM 499 N N . VAL A 1 67 ? 33.367 8.599 -36.275 1.00 95.94 67 VAL A N 1
ATOM 500 C CA . VAL A 1 67 ? 34.339 9.547 -35.721 1.00 95.94 67 VAL A CA 1
ATOM 501 C C . VAL A 1 67 ? 33.592 10.753 -35.165 1.00 95.94 67 VAL A C 1
ATOM 503 O O . VAL A 1 67 ? 32.763 11.346 -35.857 1.00 95.94 67 VAL A O 1
ATOM 506 N N . HIS A 1 68 ? 33.906 11.122 -33.926 1.00 96.88 68 HIS A N 1
ATOM 507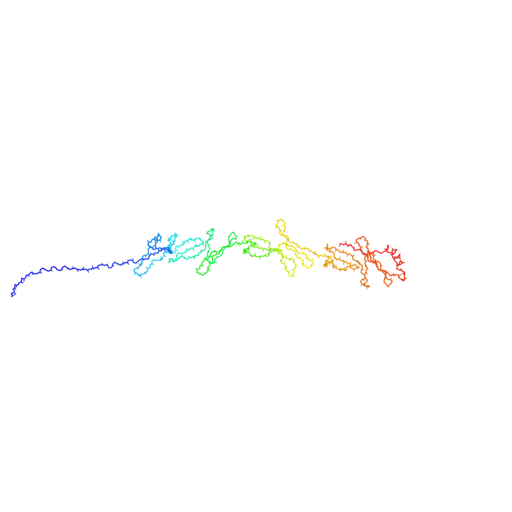 C CA . HIS A 1 68 ? 33.367 12.304 -33.264 1.00 96.88 68 HIS A CA 1
ATOM 508 C C . HIS A 1 68 ? 34.492 13.275 -32.926 1.00 96.88 68 HIS A C 1
ATOM 510 O O . HIS A 1 68 ? 35.423 12.922 -32.201 1.00 96.88 68 HIS A O 1
ATOM 516 N N . GLU A 1 69 ? 34.394 14.504 -33.420 1.00 96.44 69 GLU A N 1
ATOM 517 C CA . GLU A 1 69 ? 35.393 15.542 -33.176 1.00 96.44 69 GLU A CA 1
ATOM 518 C C . GLU A 1 69 ? 35.503 15.878 -31.686 1.00 96.44 69 GLU A C 1
ATOM 520 O O . GLU A 1 69 ? 34.537 15.773 -30.921 1.00 96.44 69 GLU A O 1
ATOM 525 N N . ASN A 1 70 ? 36.680 16.332 -31.255 1.00 96.44 70 ASN A N 1
ATOM 526 C CA . ASN A 1 70 ? 36.851 16.797 -29.884 1.00 96.44 70 ASN A CA 1
ATOM 527 C C . ASN A 1 70 ? 35.831 17.907 -29.551 1.00 96.44 70 ASN A C 1
ATOM 529 O O . ASN A 1 70 ? 35.724 18.913 -30.249 1.00 96.44 70 ASN A O 1
ATOM 533 N N . GLY A 1 71 ? 35.097 17.737 -28.452 1.00 97.31 71 GLY A N 1
ATOM 534 C CA . GLY A 1 71 ? 34.024 18.629 -28.018 1.00 97.31 71 GLY A CA 1
ATOM 535 C C . GLY A 1 71 ? 32.636 18.280 -28.565 1.00 97.31 71 GLY A C 1
ATOM 536 O O . GLY A 1 71 ? 31.651 18.739 -27.979 1.00 97.31 71 GLY A O 1
ATOM 537 N N . GLN A 1 72 ? 32.537 17.451 -29.611 1.00 98.06 72 GLN A N 1
ATOM 538 C CA . GLN A 1 72 ? 31.266 16.973 -30.154 1.00 98.06 72 GLN A CA 1
ATOM 539 C C . GLN A 1 72 ? 30.531 16.091 -29.137 1.00 98.06 72 GLN A C 1
ATOM 541 O O . GLN A 1 72 ? 31.149 15.352 -28.364 1.00 98.06 72 GLN A O 1
ATOM 546 N N . THR A 1 73 ? 29.199 16.149 -29.158 1.00 96.94 73 THR A N 1
ATOM 547 C CA . THR A 1 73 ? 28.342 15.233 -28.403 1.00 96.94 73 THR A CA 1
ATOM 548 C C . THR A 1 73 ? 27.638 14.239 -29.318 1.00 96.94 73 THR A C 1
ATOM 550 O O . THR A 1 73 ? 27.366 14.519 -30.487 1.00 96.94 73 THR A O 1
ATOM 553 N N . PHE A 1 74 ? 27.353 13.055 -28.786 1.00 96.00 74 PHE A N 1
ATOM 554 C CA . PHE A 1 74 ? 26.677 11.975 -29.501 1.00 96.00 74 PHE A CA 1
ATOM 555 C C . PHE A 1 74 ? 25.945 11.062 -28.511 1.00 96.00 74 PHE A C 1
ATOM 557 O O . PHE A 1 74 ? 26.185 11.117 -27.306 1.00 96.00 74 PHE A O 1
ATOM 564 N N . THR A 1 75 ? 25.015 10.242 -28.997 1.00 94.69 75 THR A N 1
ATOM 565 C CA . THR A 1 75 ? 24.204 9.348 -28.156 1.00 94.69 75 THR A CA 1
ATOM 566 C C . THR A 1 75 ? 24.403 7.911 -28.595 1.00 94.69 75 THR A C 1
ATOM 568 O O . THR A 1 75 ? 24.232 7.604 -29.772 1.00 94.69 75 THR A O 1
ATOM 571 N N . LYS A 1 76 ? 24.678 7.026 -27.637 1.00 93.31 76 LYS A N 1
ATOM 572 C CA . LYS A 1 76 ? 24.757 5.581 -27.862 1.00 93.31 76 LYS A CA 1
ATOM 573 C C . LYS A 1 76 ? 23.970 4.869 -26.770 1.00 93.31 76 LYS A C 1
ATOM 575 O O . LYS A 1 76 ? 24.219 5.075 -25.582 1.00 93.31 76 LYS A O 1
ATOM 580 N N . ALA A 1 77 ? 22.991 4.062 -27.178 1.00 92.69 77 ALA A N 1
ATOM 581 C CA . ALA A 1 77 ? 22.009 3.453 -26.279 1.00 92.69 77 ALA A CA 1
ATOM 582 C C . ALA A 1 77 ? 21.369 4.497 -25.333 1.00 92.69 77 ALA A C 1
ATOM 584 O O . ALA A 1 77 ? 20.779 5.469 -25.806 1.00 92.69 77 ALA A O 1
ATOM 585 N N . ASN A 1 78 ? 21.515 4.312 -24.019 1.00 95.69 78 ASN A N 1
ATOM 586 C CA . ASN A 1 78 ? 20.900 5.145 -22.981 1.00 95.69 78 ASN A CA 1
ATOM 587 C C . ASN A 1 78 ? 21.835 6.236 -22.443 1.00 95.69 78 ASN A C 1
ATOM 589 O O . ASN A 1 78 ? 21.605 6.760 -21.354 1.00 95.69 78 ASN A O 1
ATOM 593 N N . PHE A 1 79 ? 22.898 6.583 -23.171 1.00 97.06 79 PHE A N 1
ATOM 594 C CA . PHE A 1 79 ? 23.899 7.539 -22.705 1.00 97.06 79 PHE A CA 1
ATOM 595 C C . PHE A 1 79 ? 24.203 8.598 -23.756 1.00 97.06 79 PHE A C 1
ATOM 597 O O . PHE A 1 79 ? 24.362 8.309 -24.945 1.00 97.06 79 PHE A O 1
ATOM 604 N N . HIS A 1 80 ? 24.297 9.838 -23.287 1.00 96.75 80 HIS A N 1
ATOM 605 C CA . HIS A 1 80 ? 24.782 10.969 -24.057 1.00 96.75 80 HIS A CA 1
ATOM 606 C C . HIS A 1 80 ? 26.238 11.221 -23.677 1.00 96.75 80 HIS A C 1
ATOM 608 O O . HIS A 1 80 ? 26.557 11.392 -22.497 1.00 96.75 80 HIS A O 1
ATOM 614 N N . TYR A 1 81 ? 27.108 11.235 -24.676 1.00 96.94 81 TYR A N 1
ATOM 615 C CA . TYR A 1 81 ? 28.547 11.371 -24.532 1.00 96.94 81 TYR A CA 1
ATOM 616 C C . TYR A 1 81 ? 29.010 12.732 -25.031 1.00 96.94 81 TYR A C 1
ATOM 618 O O . TYR A 1 81 ? 28.411 13.317 -25.934 1.00 96.94 81 TYR A O 1
ATOM 626 N N . LYS A 1 82 ? 30.119 13.205 -24.470 1.00 97.56 82 LYS A N 1
ATOM 627 C CA . LYS A 1 82 ? 30.944 14.268 -25.034 1.00 97.56 82 LYS A CA 1
ATOM 628 C C . LYS A 1 82 ? 32.326 13.705 -25.309 1.00 97.56 82 LYS A C 1
ATOM 630 O O . LYS A 1 82 ? 32.940 13.133 -24.408 1.00 97.56 82 LYS A O 1
ATOM 635 N N . CYS A 1 83 ? 32.820 13.896 -26.526 1.00 97.62 83 CYS A N 1
ATOM 636 C CA . CYS A 1 83 ? 34.203 13.582 -26.825 1.00 97.62 83 CYS A CA 1
ATOM 637 C C . CYS A 1 83 ? 35.126 14.618 -26.175 1.00 97.62 83 CYS A C 1
ATOM 639 O O . CYS A 1 83 ? 34.976 15.820 -26.406 1.00 97.62 83 CYS A O 1
ATOM 641 N N . VAL A 1 84 ? 36.070 14.163 -25.357 1.00 96.88 84 VAL A N 1
ATOM 642 C CA . VAL A 1 84 ? 37.084 14.999 -24.713 1.00 96.88 84 VAL A CA 1
ATOM 643 C C . VAL A 1 84 ? 38.447 14.377 -24.977 1.00 96.88 84 VAL A C 1
ATOM 645 O O . VAL A 1 84 ? 38.834 13.411 -24.329 1.00 96.88 84 VAL A O 1
ATOM 648 N N . ASN A 1 85 ? 39.168 14.943 -25.940 1.00 95.06 85 ASN A N 1
ATOM 649 C CA . ASN A 1 85 ? 40.527 14.567 -26.313 1.00 95.06 85 ASN A CA 1
ATOM 650 C C . ASN A 1 85 ? 40.712 13.045 -26.482 1.00 95.06 85 ASN A C 1
ATOM 652 O O . ASN A 1 85 ? 41.578 12.436 -25.857 1.00 95.06 85 ASN A O 1
ATOM 656 N N . GLY A 1 86 ? 39.851 12.428 -27.294 1.00 94.12 86 GLY A N 1
ATOM 657 C CA . GLY A 1 86 ? 39.855 10.994 -27.592 1.00 94.12 86 GLY A CA 1
ATOM 658 C C . GLY A 1 86 ? 39.083 10.124 -26.600 1.00 94.12 86 GLY A C 1
ATOM 659 O O . GLY A 1 86 ? 38.858 8.946 -26.872 1.00 94.12 86 GLY A O 1
ATOM 660 N N . VAL A 1 87 ? 38.624 10.685 -25.477 1.00 93.88 87 VAL A N 1
ATOM 661 C CA . VAL A 1 87 ? 37.853 9.963 -24.456 1.00 93.88 87 VAL A CA 1
ATOM 662 C C . VAL A 1 87 ? 36.369 10.302 -24.566 1.00 93.88 87 VAL A C 1
ATOM 664 O O . VAL A 1 87 ? 35.972 11.466 -24.552 1.00 93.88 87 VAL A O 1
ATOM 667 N N . SER A 1 88 ? 35.529 9.271 -24.652 1.00 95.12 88 SER A N 1
ATOM 668 C CA . SER A 1 88 ? 34.071 9.418 -24.679 1.00 95.12 88 SER A CA 1
ATOM 669 C C . SER A 1 88 ? 33.519 9.480 -23.256 1.00 95.12 88 SER A C 1
ATOM 671 O O . SER A 1 88 ? 33.323 8.451 -22.614 1.00 95.12 88 SER A O 1
ATOM 673 N N . THR A 1 89 ? 33.251 10.685 -22.758 1.00 95.12 89 THR A N 1
ATOM 674 C CA . THR A 1 89 ? 32.767 10.897 -21.387 1.00 95.12 89 THR A CA 1
ATOM 675 C C . THR A 1 89 ? 31.247 10.966 -21.360 1.00 95.12 89 THR A C 1
ATOM 677 O O . THR A 1 89 ? 30.654 11.774 -22.075 1.00 95.12 89 THR A O 1
ATOM 680 N N . VAL A 1 90 ? 30.600 10.159 -20.515 1.00 96.44 90 VAL A N 1
ATOM 681 C CA . VAL A 1 90 ? 29.148 10.250 -20.294 1.00 96.44 90 VAL A CA 1
ATOM 682 C C . VAL A 1 90 ? 28.825 11.586 -19.621 1.00 96.44 90 VAL A C 1
ATOM 684 O O . VAL A 1 90 ? 29.400 11.916 -18.588 1.00 96.44 90 VAL A O 1
ATOM 687 N N . ILE A 1 91 ? 27.889 12.346 -20.191 1.00 96.56 91 ILE A N 1
ATOM 688 C CA . ILE A 1 91 ? 27.431 13.641 -19.655 1.00 96.56 91 ILE A CA 1
ATOM 689 C C . ILE A 1 91 ? 25.959 13.628 -19.221 1.00 96.56 91 ILE A C 1
ATOM 691 O O . ILE A 1 91 ? 25.541 14.478 -18.434 1.00 96.56 91 ILE A O 1
ATOM 695 N N . ALA A 1 92 ? 25.171 12.666 -19.704 1.00 97.56 92 ALA A N 1
ATOM 696 C CA . ALA A 1 92 ? 23.779 12.461 -19.313 1.00 97.56 92 ALA A CA 1
ATOM 697 C C . ALA A 1 92 ? 23.318 11.034 -19.648 1.00 97.56 92 ALA A C 1
ATOM 699 O O . ALA A 1 92 ? 23.911 10.361 -20.492 1.00 97.56 92 ALA A O 1
ATOM 700 N N . CYS A 1 93 ? 22.224 10.605 -19.025 1.00 97.75 93 CYS A N 1
ATOM 701 C CA . CYS A 1 93 ? 21.475 9.425 -19.439 1.00 97.75 93 CYS A CA 1
ATOM 702 C C . CYS A 1 93 ? 20.312 9.843 -20.347 1.00 97.75 93 CYS A C 1
ATOM 704 O O . CYS A 1 93 ? 19.809 10.964 -20.246 1.00 97.75 93 CYS A O 1
ATOM 706 N N . ILE A 1 94 ? 19.874 8.938 -21.213 1.00 95.88 94 ILE A N 1
ATOM 707 C CA . ILE A 1 94 ? 18.752 9.115 -22.133 1.00 95.88 94 ILE A CA 1
ATOM 708 C C . ILE A 1 94 ? 17.730 8.019 -21.837 1.00 95.88 94 ILE A C 1
ATOM 710 O O . ILE A 1 94 ? 18.081 6.841 -21.841 1.00 95.88 94 ILE A O 1
ATOM 714 N N . SER A 1 95 ? 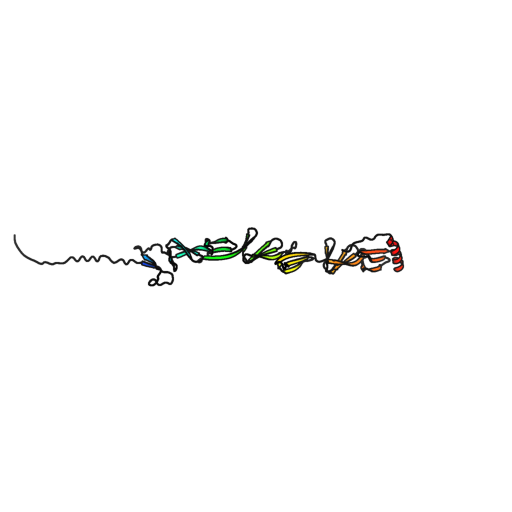16.485 8.401 -21.564 1.00 93.19 95 SER A N 1
ATOM 715 C CA . SER A 1 95 ? 15.377 7.453 -21.402 1.00 93.19 95 SER A CA 1
ATOM 716 C C . SER A 1 95 ? 14.850 6.955 -22.752 1.00 93.19 95 SER A C 1
ATOM 718 O O . SER A 1 95 ? 15.162 7.509 -23.810 1.00 93.19 95 SER A O 1
ATOM 720 N N . ASP A 1 96 ? 14.007 5.920 -22.728 1.00 89.12 96 ASP A N 1
ATOM 721 C CA . ASP A 1 96 ? 13.457 5.302 -23.945 1.00 89.12 96 ASP A CA 1
ATOM 722 C C . ASP A 1 96 ? 12.640 6.289 -24.797 1.00 89.12 96 ASP A C 1
ATOM 724 O O . ASP A 1 96 ? 12.671 6.242 -26.028 1.00 89.12 96 ASP A O 1
ATOM 728 N N . ASP A 1 97 ? 11.987 7.255 -24.149 1.00 88.88 97 ASP A N 1
ATOM 729 C CA . ASP A 1 97 ? 11.251 8.359 -24.775 1.00 88.88 97 ASP A CA 1
ATOM 730 C C . ASP A 1 97 ? 12.141 9.555 -25.174 1.00 88.88 97 ASP A C 1
ATOM 732 O O . ASP A 1 97 ? 11.635 10.630 -25.498 1.00 88.88 97 ASP A O 1
ATOM 736 N N . LYS A 1 98 ? 13.466 9.367 -25.160 1.00 90.94 98 LYS A N 1
ATOM 737 C CA . LYS A 1 98 ? 14.499 10.336 -25.558 1.00 90.94 98 LYS A CA 1
ATOM 738 C C . LYS A 1 98 ? 14.630 11.566 -24.658 1.00 90.94 98 LYS A C 1
ATOM 740 O O . LYS A 1 98 ? 15.280 12.535 -25.053 1.00 90.94 98 LYS A O 1
ATOM 745 N N . ALA A 1 99 ? 14.080 11.544 -23.445 1.00 92.25 99 ALA A N 1
ATOM 746 C CA . ALA A 1 99 ? 14.325 12.614 -22.485 1.00 92.25 99 ALA A CA 1
ATOM 747 C C . ALA A 1 99 ? 15.760 12.550 -21.927 1.00 92.25 99 ALA A C 1
ATOM 749 O O . ALA A 1 99 ? 16.304 11.479 -21.654 1.00 92.25 99 ALA A O 1
ATOM 750 N N . VAL A 1 100 ? 16.374 13.723 -21.749 1.00 94.25 100 VAL A N 1
ATOM 751 C CA . VAL A 1 100 ? 17.742 13.858 -21.230 1.00 94.25 100 VAL A CA 1
ATOM 752 C C . VAL A 1 100 ? 17.715 13.969 -19.708 1.00 94.25 100 VAL A C 1
ATOM 754 O O . VAL A 1 100 ? 17.076 14.862 -19.151 1.00 94.25 100 VAL A O 1
ATOM 757 N N . ILE A 1 101 ? 18.459 13.097 -19.030 1.00 96.12 101 ILE A N 1
ATOM 758 C CA . ILE A 1 101 ? 18.620 13.075 -17.574 1.00 96.12 101 ILE A CA 1
ATOM 759 C C . ILE A 1 101 ? 20.060 13.465 -17.250 1.00 96.12 101 ILE A C 1
ATOM 761 O O . ILE A 1 101 ? 20.987 12.684 -17.467 1.00 96.12 101 ILE A O 1
ATOM 765 N N . GLN A 1 102 ? 20.268 14.661 -16.699 1.00 96.31 102 GLN A N 1
ATOM 766 C CA . GLN A 1 102 ? 21.597 15.048 -16.216 1.00 96.31 102 GLN A CA 1
ATOM 767 C C . GLN A 1 102 ? 22.086 14.078 -15.129 1.00 96.31 102 GLN A C 1
ATOM 769 O O . GLN A 1 102 ? 21.298 13.587 -14.317 1.00 96.31 102 GLN A O 1
ATOM 774 N N . ILE A 1 103 ? 23.395 13.831 -15.087 1.00 96.56 103 ILE A N 1
ATOM 775 C CA . ILE A 1 103 ? 24.013 12.969 -14.073 1.00 96.56 103 ILE A CA 1
ATOM 776 C C . ILE A 1 103 ? 23.655 13.463 -12.663 1.00 96.56 103 ILE A C 1
ATOM 778 O O . ILE A 1 103 ? 23.676 14.659 -12.374 1.00 96.56 103 ILE A O 1
ATOM 782 N N . GLY A 1 104 ? 23.286 12.530 -11.785 1.00 95.75 104 GLY A N 1
ATOM 783 C CA . GLY A 1 104 ? 22.828 12.799 -10.423 1.00 95.75 104 GLY A CA 1
ATOM 784 C C . GLY A 1 104 ? 21.371 13.257 -10.325 1.00 95.75 104 GLY A C 1
ATOM 785 O O . GLY A 1 104 ? 20.864 13.434 -9.217 1.00 95.75 104 GLY A O 1
ATOM 786 N N . ARG A 1 105 ? 20.666 13.447 -11.448 1.00 95.75 105 ARG A N 1
ATOM 787 C CA . ARG A 1 105 ? 19.250 13.829 -11.442 1.00 95.75 105 ARG A CA 1
ATOM 788 C C . ARG A 1 105 ? 18.332 12.618 -11.492 1.00 95.75 105 ARG A C 1
ATOM 790 O O . ARG A 1 105 ? 18.679 11.530 -11.950 1.00 95.75 105 ARG A O 1
ATOM 797 N N . THR A 1 106 ? 17.130 12.848 -10.981 1.00 93.56 106 THR A N 1
ATOM 798 C CA . THR A 1 106 ? 15.997 11.930 -11.034 1.00 93.56 106 THR A CA 1
ATOM 799 C C . THR A 1 106 ? 14.780 12.717 -11.496 1.00 93.56 106 THR A C 1
ATOM 801 O O . THR A 1 106 ? 14.585 13.844 -11.041 1.00 93.56 106 THR A O 1
ATOM 804 N N . PHE A 1 107 ? 13.949 12.134 -12.351 1.00 92.81 107 PHE A N 1
ATOM 805 C CA . PHE A 1 107 ? 12.613 12.660 -12.630 1.00 92.81 107 PHE A CA 1
ATOM 806 C C . PHE A 1 107 ? 11.596 11.523 -12.687 1.00 92.81 107 PHE A C 1
ATOM 808 O O . PHE A 1 107 ? 11.967 10.355 -12.794 1.00 92.81 107 PHE A O 1
ATOM 815 N N . ILE A 1 108 ? 10.310 11.861 -12.597 1.00 91.94 108 ILE A N 1
ATOM 816 C CA . ILE A 1 108 ? 9.213 10.905 -12.767 1.00 91.94 108 ILE A CA 1
ATOM 817 C C . ILE A 1 108 ? 8.375 11.344 -13.962 1.00 91.94 108 ILE A C 1
ATOM 819 O O . ILE A 1 108 ? 7.975 12.505 -14.036 1.00 91.94 108 ILE A O 1
ATOM 823 N N . LYS A 1 109 ? 8.117 10.426 -14.892 1.00 89.75 109 LYS A N 1
ATOM 824 C CA . LYS A 1 109 ? 7.246 10.647 -16.049 1.00 89.75 109 LYS A CA 1
ATOM 825 C C . LYS A 1 109 ? 6.410 9.398 -16.277 1.00 89.75 109 LYS A C 1
ATOM 827 O O . LYS A 1 109 ? 6.942 8.297 -16.273 1.00 89.75 109 LYS A O 1
ATOM 832 N N . ASN A 1 110 ? 5.099 9.573 -16.444 1.00 87.81 110 ASN A N 1
ATOM 833 C CA . ASN A 1 110 ? 4.152 8.475 -16.672 1.00 87.81 110 ASN A CA 1
ATOM 834 C C . ASN A 1 110 ? 4.280 7.329 -15.647 1.00 87.81 110 ASN A C 1
ATOM 836 O O . ASN A 1 110 ? 4.282 6.162 -16.015 1.00 87.81 110 ASN A O 1
ATOM 840 N N . GLY A 1 111 ? 4.450 7.662 -14.362 1.00 89.38 111 GLY A N 1
ATOM 841 C CA . GLY A 1 111 ? 4.605 6.663 -13.298 1.00 89.38 111 GLY A CA 1
ATOM 842 C C . GLY A 1 111 ? 5.962 5.954 -13.271 1.00 89.38 111 GLY A C 1
ATOM 843 O O . GLY A 1 111 ? 6.172 5.106 -12.411 1.00 89.38 111 GLY A O 1
ATOM 844 N N . ILE A 1 112 ? 6.917 6.311 -14.131 1.00 92.81 112 ILE A N 1
ATOM 845 C CA . ILE A 1 112 ? 8.264 5.735 -14.137 1.00 92.81 112 ILE A CA 1
ATOM 846 C C . ILE A 1 112 ? 9.242 6.754 -13.563 1.00 92.81 112 ILE A C 1
ATOM 848 O O . ILE A 1 112 ? 9.326 7.895 -14.019 1.00 92.81 112 ILE A O 1
ATOM 852 N N . LYS A 1 113 ? 9.995 6.342 -12.545 1.00 94.19 113 LYS A N 1
ATOM 853 C CA . LYS A 1 113 ? 11.112 7.102 -11.987 1.00 94.19 113 LYS A CA 1
ATOM 854 C C . LYS A 1 113 ? 12.373 6.783 -12.769 1.00 94.19 113 LYS A C 1
ATOM 856 O O . LYS A 1 113 ? 12.822 5.646 -12.729 1.00 94.19 113 LYS A O 1
ATOM 861 N N . HIS A 1 114 ? 12.957 7.789 -13.404 1.00 95.69 114 HIS A N 1
ATOM 862 C CA . HIS A 1 114 ? 14.200 7.706 -14.165 1.00 95.69 114 HIS A CA 1
ATOM 863 C C . HIS A 1 114 ? 15.342 8.329 -13.370 1.00 95.69 114 HIS A C 1
ATOM 865 O O . HIS A 1 114 ? 15.197 9.448 -12.872 1.00 95.69 114 HIS A O 1
ATOM 871 N N . LYS A 1 115 ? 16.479 7.639 -13.268 1.00 96.19 115 LYS A N 1
ATOM 872 C CA . LYS A 1 115 ? 17.645 8.091 -12.504 1.00 96.19 115 LYS A CA 1
ATOM 873 C C . LYS A 1 115 ? 18.929 7.894 -13.304 1.00 96.19 115 LYS A C 1
ATOM 875 O O . LYS A 1 115 ? 19.167 6.816 -13.841 1.00 96.19 115 LYS A O 1
ATOM 880 N N . CYS A 1 116 ? 19.764 8.931 -13.343 1.00 97.56 116 CYS A N 1
ATOM 881 C CA . CYS A 1 116 ? 21.110 8.859 -13.906 1.00 97.56 116 CYS A CA 1
ATOM 882 C C . CYS A 1 116 ? 22.132 8.910 -12.769 1.00 97.56 116 CYS A C 1
ATOM 884 O O . CYS A 1 116 ? 22.308 9.954 -12.138 1.00 97.56 116 CYS A O 1
ATOM 886 N N . ILE A 1 117 ? 22.755 7.780 -12.450 1.00 97.12 117 ILE A N 1
ATOM 887 C CA . ILE A 1 117 ? 23.578 7.602 -11.249 1.00 97.12 117 ILE A CA 1
ATOM 888 C C . ILE A 1 117 ? 25.050 7.607 -11.632 1.00 97.12 117 ILE A C 1
ATOM 890 O O . ILE A 1 117 ? 25.457 6.857 -12.513 1.00 97.12 117 ILE A O 1
ATOM 894 N N . ASN A 1 118 ? 25.847 8.413 -10.935 1.00 95.69 118 ASN A N 1
ATOM 895 C CA . ASN A 1 118 ? 27.300 8.317 -10.982 1.00 95.69 118 ASN A CA 1
ATOM 896 C C . ASN A 1 118 ? 27.782 7.313 -9.921 1.00 95.69 118 ASN A C 1
ATOM 898 O O . ASN A 1 118 ? 27.556 7.534 -8.732 1.00 95.69 118 ASN A O 1
ATOM 902 N N . ASN A 1 119 ? 28.452 6.248 -10.356 1.00 94.12 119 ASN A N 1
ATOM 903 C CA . ASN A 1 119 ? 29.061 5.211 -9.523 1.00 94.12 119 ASN A CA 1
ATOM 904 C C . ASN A 1 119 ? 30.600 5.311 -9.551 1.00 94.12 119 ASN A C 1
ATOM 906 O O . ASN A 1 119 ? 31.292 4.300 -9.663 1.00 94.12 119 ASN A O 1
ATOM 910 N N . GLY A 1 120 ? 31.145 6.528 -9.506 1.00 90.62 120 GLY A N 1
ATOM 911 C CA . GLY A 1 120 ? 32.584 6.777 -9.603 1.00 90.62 120 GLY A CA 1
ATOM 912 C C . GLY A 1 120 ? 33.043 6.760 -11.057 1.00 90.62 120 GLY A C 1
ATOM 913 O O . GLY A 1 120 ? 32.872 7.747 -11.767 1.00 90.62 120 GLY A O 1
ATOM 914 N N . ASP A 1 121 ? 33.588 5.630 -11.504 1.00 90.25 121 ASP A N 1
ATOM 915 C CA . ASP A 1 121 ? 34.143 5.485 -12.860 1.00 90.25 121 ASP A CA 1
ATOM 916 C C . ASP A 1 121 ? 33.078 5.163 -13.918 1.00 90.25 121 ASP A C 1
ATOM 918 O O . ASP A 1 121 ? 33.355 5.152 -15.117 1.00 90.25 121 ASP A O 1
ATOM 922 N N . THR A 1 122 ? 31.845 4.878 -13.493 1.00 93.19 122 THR A N 1
ATOM 923 C CA . THR A 1 122 ? 30.750 4.499 -14.392 1.00 93.19 122 THR A CA 1
ATOM 924 C C . THR A 1 122 ? 29.495 5.313 -14.127 1.00 93.19 122 THR A C 1
ATOM 926 O O . THR A 1 122 ? 29.227 5.749 -13.007 1.00 93.19 122 THR A O 1
ATOM 929 N N . VAL A 1 123 ? 28.689 5.489 -15.171 1.00 96.56 123 VAL A N 1
ATOM 930 C CA . VAL A 1 123 ? 27.350 6.069 -15.073 1.00 96.56 123 VAL A CA 1
ATOM 931 C C . VAL A 1 123 ? 26.336 4.980 -15.388 1.00 96.56 123 VAL A C 1
ATOM 933 O O . VAL A 1 123 ? 26.492 4.246 -16.360 1.00 96.56 123 VAL A O 1
ATOM 936 N N . THR A 1 124 ? 25.292 4.873 -14.571 1.00 96.69 124 THR A N 1
ATOM 937 C CA . THR A 1 124 ? 24.212 3.898 -14.758 1.00 96.69 124 THR A CA 1
ATOM 938 C C . THR A 1 124 ? 22.870 4.599 -14.909 1.00 96.69 124 THR A C 1
ATOM 940 O O . THR A 1 124 ? 22.578 5.590 -14.235 1.00 96.69 124 THR A O 1
ATOM 943 N N . TYR A 1 125 ? 22.055 4.082 -15.823 1.00 96.00 125 TYR A N 1
ATOM 944 C CA . TYR A 1 125 ? 20.667 4.484 -15.990 1.00 96.00 125 TYR A CA 1
ATOM 945 C C . TYR A 1 125 ? 19.774 3.446 -15.313 1.00 96.00 125 TYR A C 1
ATOM 947 O O . TYR A 1 125 ? 19.789 2.273 -15.683 1.00 96.00 125 TYR A O 1
ATOM 955 N N . GLU A 1 126 ? 18.998 3.889 -14.330 1.00 95.44 126 GLU A N 1
ATOM 956 C CA . GLU A 1 126 ? 17.992 3.070 -13.662 1.00 95.44 126 GLU A CA 1
ATOM 957 C C . GLU A 1 126 ? 16.601 3.646 -13.910 1.00 95.44 126 GLU A C 1
ATOM 959 O O . GLU A 1 126 ? 16.400 4.865 -13.880 1.00 95.44 126 GLU A O 1
ATOM 964 N N . TYR A 1 127 ? 15.623 2.762 -14.085 1.00 93.88 127 TYR A N 1
ATOM 965 C CA . TYR A 1 127 ? 14.217 3.131 -14.112 1.00 93.88 127 TYR A CA 1
ATOM 966 C C . TYR A 1 127 ? 13.380 2.149 -13.295 1.00 93.88 127 TYR A C 1
ATOM 968 O O . TYR A 1 127 ? 13.671 0.953 -13.260 1.00 93.88 127 TYR A O 1
ATOM 976 N N . LYS A 1 128 ? 12.364 2.659 -12.592 1.00 94.31 128 LYS A N 1
ATOM 977 C CA . LYS A 1 128 ? 11.446 1.848 -11.774 1.00 94.31 128 LYS A CA 1
ATOM 978 C C . LYS A 1 128 ? 10.035 2.420 -11.796 1.00 94.31 128 LYS A C 1
ATOM 980 O O . LYS A 1 128 ? 9.869 3.639 -11.741 1.00 94.31 128 LYS A O 1
ATOM 985 N N . SER A 1 129 ? 9.035 1.543 -11.801 1.00 95.00 129 SER A N 1
ATOM 986 C CA . SER A 1 129 ? 7.633 1.930 -11.646 1.00 95.00 129 SER A CA 1
ATOM 987 C C . SER A 1 129 ? 7.366 2.524 -10.261 1.00 95.00 129 SER A C 1
ATOM 989 O O . SER A 1 129 ? 7.957 2.131 -9.246 1.00 95.00 129 SER A O 1
ATOM 991 N N . THR A 1 130 ? 6.460 3.490 -10.234 1.00 96.31 130 THR A N 1
ATOM 992 C CA . THR A 1 130 ? 6.015 4.236 -9.059 1.00 96.31 130 THR A CA 1
ATOM 993 C C . THR A 1 130 ? 4.505 4.397 -9.097 1.00 96.31 130 THR A C 1
ATOM 995 O O . THR A 1 130 ? 3.897 4.370 -10.164 1.00 96.31 130 THR A O 1
ATOM 998 N N . CYS A 1 131 ? 3.906 4.608 -7.932 1.00 96.69 131 CYS A N 1
ATOM 999 C CA . CYS A 1 131 ? 2.489 4.918 -7.813 1.00 96.69 131 CYS A CA 1
ATOM 1000 C C . CYS A 1 131 ? 2.314 6.368 -7.382 1.00 96.69 131 CYS A C 1
ATOM 1002 O O . CYS A 1 131 ? 3.078 6.868 -6.558 1.00 96.69 131 CYS A O 1
ATOM 1004 N N . TYR A 1 132 ? 1.278 7.031 -7.888 1.00 94.88 132 TYR A N 1
ATOM 1005 C CA . TYR A 1 132 ? 0.963 8.409 -7.530 1.00 94.88 132 TYR A CA 1
ATOM 1006 C C . TYR A 1 132 ? -0.359 8.479 -6.769 1.00 94.88 132 TYR A C 1
ATOM 1008 O O . TYR A 1 132 ? -1.389 8.012 -7.253 1.00 94.88 132 TYR A O 1
ATOM 1016 N N . SER A 1 133 ? -0.338 9.066 -5.573 1.00 95.31 133 SER A N 1
ATOM 1017 C CA . SER A 1 133 ? -1.540 9.271 -4.762 1.00 95.31 133 SER A CA 1
ATOM 1018 C C . SER A 1 133 ? -1.407 10.528 -3.916 1.00 95.31 133 SER A C 1
ATOM 1020 O O . SER A 1 133 ? -0.376 10.745 -3.283 1.00 95.31 133 SER A O 1
ATOM 1022 N N . ASN A 1 134 ? -2.448 11.366 -3.912 1.00 93.31 134 ASN A N 1
ATOM 1023 C CA . ASN A 1 134 ? -2.533 12.588 -3.105 1.00 93.31 134 ASN A CA 1
ATOM 1024 C C . ASN A 1 134 ? -1.295 13.504 -3.200 1.00 93.31 134 ASN A C 1
ATOM 1026 O O . ASN A 1 134 ? -0.816 14.013 -2.191 1.00 93.31 134 ASN A O 1
ATOM 1030 N N . GLY A 1 135 ? -0.752 13.711 -4.405 1.00 92.44 135 GLY A N 1
ATOM 1031 C CA . GLY A 1 135 ? 0.409 14.590 -4.598 1.00 92.44 135 GLY A CA 1
ATOM 1032 C C . GLY A 1 135 ? 1.771 13.934 -4.359 1.00 92.44 135 GLY A C 1
ATOM 1033 O O . GLY A 1 135 ? 2.792 14.572 -4.603 1.00 92.44 135 GLY A O 1
ATOM 1034 N N . ILE A 1 136 ? 1.809 12.676 -3.916 1.00 94.25 136 ILE A N 1
ATOM 1035 C CA . ILE A 1 136 ? 3.032 11.973 -3.521 1.00 94.25 136 ILE A CA 1
ATOM 1036 C C . ILE A 1 136 ? 3.297 10.811 -4.482 1.00 94.25 136 ILE A C 1
ATOM 1038 O O . ILE A 1 136 ? 2.380 10.086 -4.871 1.00 94.25 136 ILE A O 1
ATOM 1042 N N . ASN A 1 137 ? 4.568 10.630 -4.856 1.00 94.50 137 ASN A N 1
ATOM 1043 C CA . ASN A 1 137 ? 5.034 9.460 -5.597 1.00 94.50 137 ASN A CA 1
ATOM 1044 C C . ASN A 1 137 ? 5.634 8.436 -4.631 1.00 94.50 137 ASN A C 1
ATOM 1046 O O . ASN A 1 137 ? 6.591 8.740 -3.919 1.00 94.50 137 ASN A O 1
ATOM 1050 N N . TYR A 1 138 ? 5.104 7.223 -4.670 1.00 96.75 138 TYR A N 1
ATOM 1051 C CA . TYR A 1 138 ? 5.535 6.077 -3.884 1.00 96.75 138 TYR A CA 1
ATOM 1052 C C . TYR A 1 138 ? 6.358 5.136 -4.757 1.00 96.75 138 TYR A C 1
ATOM 1054 O O . TYR A 1 138 ? 6.019 4.889 -5.916 1.00 96.75 138 TYR A O 1
ATOM 1062 N N . ASN A 1 139 ? 7.448 4.607 -4.214 1.00 95.12 139 ASN A N 1
ATOM 1063 C CA . ASN A 1 139 ? 8.190 3.540 -4.868 1.00 95.12 139 ASN A CA 1
ATOM 1064 C C . ASN A 1 139 ? 7.399 2.238 -4.803 1.00 95.12 139 ASN A C 1
ATOM 1066 O O . ASN A 1 139 ? 6.644 1.997 -3.863 1.00 95.12 139 ASN A O 1
ATOM 1070 N N . THR A 1 140 ? 7.633 1.363 -5.775 1.00 94.88 140 THR A N 1
ATOM 1071 C CA . THR A 1 140 ? 7.179 -0.027 -5.678 1.00 94.88 140 THR A CA 1
ATOM 1072 C C . THR A 1 140 ? 7.690 -0.653 -4.375 1.00 94.88 140 THR A C 1
ATOM 1074 O O . THR A 1 140 ? 8.879 -0.571 -4.070 1.00 94.88 140 THR A O 1
ATOM 1077 N N . GLY A 1 141 ? 6.782 -1.256 -3.607 1.00 95.56 141 GLY A N 1
ATOM 1078 C CA . GLY A 1 141 ? 7.037 -1.800 -2.273 1.00 95.56 141 GLY A CA 1
ATOM 1079 C C . GLY A 1 141 ? 6.681 -0.857 -1.120 1.00 95.56 141 GLY A C 1
ATOM 1080 O O . GLY A 1 141 ? 6.466 -1.343 -0.010 1.00 95.56 141 GLY A O 1
ATOM 1081 N N . ASP A 1 142 ? 6.548 0.449 -1.364 1.00 97.50 142 ASP A N 1
ATOM 1082 C CA . ASP A 1 142 ? 6.139 1.389 -0.322 1.00 97.50 142 ASP A CA 1
ATOM 1083 C C . ASP A 1 142 ? 4.699 1.097 0.122 1.00 97.50 142 ASP A C 1
ATOM 1085 O O . ASP A 1 142 ? 3.807 0.807 -0.685 1.00 97.50 142 ASP A O 1
ATOM 1089 N N . THR A 1 143 ? 4.466 1.231 1.427 1.00 97.88 143 THR A N 1
ATOM 1090 C CA . THR A 1 143 ? 3.134 1.158 2.033 1.00 97.88 143 THR A CA 1
ATOM 1091 C C . THR A 1 143 ? 2.817 2.449 2.763 1.00 97.88 143 THR A C 1
ATOM 1093 O O . THR A 1 143 ? 3.691 3.025 3.410 1.00 97.88 143 THR A O 1
ATOM 1096 N N . TRP A 1 144 ? 1.562 2.881 2.723 1.00 97.44 144 TRP A N 1
ATOM 1097 C CA . TRP A 1 144 ? 1.105 4.052 3.469 1.00 97.44 144 TRP A CA 1
ATOM 1098 C C . TRP A 1 144 ? -0.320 3.857 3.967 1.00 97.44 144 TRP A C 1
ATOM 1100 O O . TRP A 1 144 ? -1.036 2.955 3.538 1.00 97.44 144 TRP A O 1
ATOM 1110 N N . ARG A 1 145 ? -0.750 4.711 4.891 1.00 95.94 145 ARG A N 1
ATOM 1111 C CA . ARG A 1 145 ? -2.102 4.662 5.440 1.00 95.94 145 ARG A CA 1
ATOM 1112 C C . ARG A 1 145 ? -3.043 5.573 4.663 1.00 95.94 145 ARG A C 1
ATOM 1114 O O . ARG A 1 145 ? -2.732 6.737 4.431 1.00 95.94 145 ARG A O 1
ATOM 1121 N N . ASN A 1 146 ? -4.223 5.055 4.339 1.00 95.88 146 ASN A N 1
ATOM 1122 C CA . ASN A 1 146 ? -5.353 5.828 3.844 1.00 95.88 146 ASN A CA 1
ATOM 1123 C C . ASN A 1 146 ? -6.604 5.477 4.665 1.00 95.88 146 ASN A C 1
ATOM 1125 O O . ASN A 1 146 ? -7.291 4.482 4.417 1.00 95.88 146 ASN A O 1
ATOM 1129 N N . GLY A 1 147 ? -6.858 6.270 5.710 1.00 94.25 147 GLY A N 1
ATOM 1130 C CA . GLY A 1 147 ? -7.936 6.019 6.664 1.00 94.25 147 GLY A CA 1
ATOM 1131 C C . GLY A 1 147 ? -7.757 4.687 7.397 1.00 94.25 147 GLY A C 1
ATOM 1132 O O . GLY A 1 147 ? -6.800 4.496 8.148 1.00 94.25 147 GLY A O 1
ATOM 1133 N N . THR A 1 148 ? -8.699 3.765 7.201 1.00 96.25 148 THR A N 1
ATOM 1134 C CA . THR A 1 148 ? -8.670 2.416 7.790 1.00 96.25 148 THR A CA 1
ATOM 1135 C C . THR A 1 148 ? -7.775 1.455 7.014 1.00 96.25 148 THR A C 1
ATOM 1137 O O . THR A 1 148 ? -7.416 0.415 7.545 1.00 96.25 148 THR A O 1
ATOM 1140 N N . PHE A 1 149 ? -7.388 1.775 5.783 1.00 97.75 149 PHE A N 1
ATOM 1141 C CA . PHE A 1 149 ? -6.659 0.847 4.929 1.00 97.75 149 PHE A CA 1
ATOM 1142 C C . PHE A 1 149 ? -5.161 1.141 4.927 1.00 97.75 149 PHE A C 1
ATOM 1144 O O . PHE A 1 149 ? -4.735 2.299 4.914 1.00 97.75 149 PHE A O 1
ATOM 1151 N N . GLN A 1 150 ? -4.361 0.080 4.914 1.00 98.12 150 GLN A N 1
ATOM 1152 C CA . GLN A 1 150 ? -2.976 0.151 4.481 1.00 98.12 150 GLN A CA 1
ATOM 1153 C C . GLN A 1 150 ? -2.953 -0.047 2.970 1.00 98.12 150 GLN A C 1
ATOM 1155 O O . GLN A 1 150 ? -3.401 -1.073 2.463 1.00 98.12 150 GLN A O 1
ATOM 1160 N N . MET A 1 151 ? -2.432 0.941 2.264 1.00 97.94 151 MET A N 1
ATOM 1161 C CA . MET A 1 151 ? -2.200 0.898 0.831 1.00 97.94 151 MET A CA 1
ATOM 1162 C C . MET A 1 151 ? -0.791 0.380 0.553 1.00 97.94 151 MET A C 1
ATOM 1164 O O . MET A 1 151 ? 0.109 0.565 1.377 1.00 97.94 151 MET A O 1
ATOM 1168 N N . ARG A 1 152 ? -0.590 -0.214 -0.619 1.00 97.88 152 ARG A N 1
ATOM 1169 C CA . ARG A 1 152 ? 0.715 -0.632 -1.129 1.00 97.88 152 ARG A CA 1
ATOM 1170 C C . ARG A 1 152 ? 0.850 -0.264 -2.599 1.00 97.88 152 ARG A C 1
ATOM 1172 O O . ARG A 1 152 ? -0.122 -0.353 -3.347 1.00 97.88 152 ARG A O 1
ATOM 1179 N N . CYS A 1 153 ? 2.049 0.156 -2.989 1.00 97.38 153 CYS A N 1
ATOM 1180 C CA . CYS A 1 153 ? 2.406 0.348 -4.388 1.00 97.38 153 CYS A CA 1
ATOM 1181 C C . CYS A 1 153 ? 3.045 -0.925 -4.959 1.00 97.38 153 CYS A C 1
ATOM 1183 O O . CYS A 1 153 ? 4.073 -1.377 -4.451 1.00 97.38 153 CYS A O 1
ATOM 1185 N N . GLU A 1 154 ? 2.464 -1.480 -6.019 1.00 94.56 154 GLU A N 1
ATOM 1186 C CA . GLU A 1 154 ? 2.956 -2.659 -6.739 1.00 94.56 154 GLU A CA 1
ATOM 1187 C C . GLU A 1 154 ? 2.920 -2.392 -8.242 1.00 94.56 154 GLU A C 1
ATOM 1189 O O . GLU A 1 154 ? 1.841 -2.289 -8.817 1.00 94.56 154 GLU A O 1
ATOM 1194 N N . ASP A 1 155 ? 4.089 -2.278 -8.876 1.00 89.12 155 ASP A N 1
ATOM 1195 C CA . ASP A 1 155 ? 4.232 -2.194 -10.334 1.00 89.12 155 ASP A CA 1
ATOM 1196 C C . ASP A 1 155 ? 3.301 -1.174 -11.008 1.00 89.12 155 ASP A C 1
ATOM 1198 O O . ASP A 1 155 ? 2.687 -1.515 -12.002 1.00 89.12 155 ASP A O 1
ATOM 1202 N N . ASP A 1 156 ? 3.218 0.057 -10.475 1.00 88.06 156 ASP A N 1
ATOM 1203 C CA . ASP A 1 156 ? 2.299 1.154 -10.876 1.00 88.06 156 ASP A CA 1
ATOM 1204 C C . ASP A 1 156 ? 0.865 1.108 -10.313 1.00 88.06 156 ASP A C 1
ATOM 1206 O O . ASP A 1 156 ? 0.122 2.092 -10.404 1.00 88.06 156 ASP A O 1
ATOM 1210 N N . LYS A 1 157 ? 0.496 0.020 -9.632 1.00 94.31 157 LYS A N 1
ATOM 1211 C CA . LYS A 1 157 ? -0.842 -0.194 -9.074 1.00 94.31 157 LYS A CA 1
ATOM 1212 C C . LYS A 1 157 ? -0.880 0.066 -7.583 1.00 94.31 157 LYS A C 1
ATOM 1214 O O . LYS A 1 157 ? -0.004 -0.331 -6.820 1.00 94.31 157 LYS A O 1
ATOM 1219 N N . ILE A 1 158 ? -1.967 0.695 -7.156 1.00 96.25 158 ILE A N 1
ATOM 1220 C CA . ILE A 1 158 ? -2.264 0.915 -5.746 1.00 96.25 158 ILE A CA 1
ATOM 1221 C C . ILE A 1 158 ? -3.265 -0.143 -5.297 1.00 96.25 158 ILE A C 1
ATOM 1223 O O . ILE A 1 158 ? -4.397 -0.175 -5.782 1.00 96.25 158 ILE A O 1
ATOM 1227 N N . SER A 1 159 ? -2.864 -0.980 -4.348 1.00 96.06 159 SER A N 1
ATOM 1228 C CA . SER A 1 159 ? -3.709 -2.021 -3.764 1.00 96.06 159 SER A CA 1
ATOM 1229 C C . SER A 1 159 ? -3.898 -1.797 -2.264 1.00 96.06 159 SER A C 1
ATOM 1231 O O . SER A 1 159 ? -3.117 -1.102 -1.611 1.00 96.06 159 SER A O 1
ATOM 1233 N N . ILE A 1 160 ? -4.975 -2.351 -1.705 1.00 97.25 160 ILE A N 1
ATOM 1234 C CA . ILE A 1 160 ? -5.163 -2.421 -0.253 1.00 97.25 160 ILE A CA 1
ATOM 1235 C C . ILE A 1 160 ? -4.429 -3.670 0.238 1.00 97.25 160 ILE A C 1
ATOM 1237 O O . ILE A 1 160 ? -4.791 -4.782 -0.137 1.00 97.25 160 ILE A O 1
ATOM 1241 N N . ASN A 1 161 ? -3.419 -3.475 1.080 1.00 97.00 161 ASN A N 1
ATOM 1242 C CA . ASN A 1 161 ? -2.618 -4.537 1.689 1.00 97.00 161 ASN A CA 1
ATOM 1243 C C . ASN A 1 161 ? -3.229 -5.051 3.002 1.00 97.00 161 ASN A C 1
ATOM 1245 O O . ASN A 1 161 ? -3.057 -6.211 3.361 1.00 97.00 161 ASN A O 1
ATOM 1249 N N . GLY A 1 162 ? -3.980 -4.206 3.711 1.00 98.19 162 GLY A N 1
ATOM 1250 C CA . GLY A 1 162 ? -4.616 -4.583 4.971 1.00 98.19 162 GLY A CA 1
ATOM 1251 C C . GLY A 1 162 ? -5.511 -3.496 5.555 1.00 98.19 162 GLY A C 1
ATOM 1252 O O . GLY A 1 162 ? -5.692 -2.430 4.960 1.00 98.19 162 GLY A O 1
ATOM 1253 N N . CYS A 1 163 ? -6.066 -3.760 6.736 1.00 98.25 163 CYS A N 1
ATOM 1254 C CA . CYS A 1 163 ? -6.936 -2.839 7.460 1.00 98.25 163 CYS A CA 1
ATOM 1255 C C . CYS A 1 163 ? -6.446 -2.627 8.896 1.00 98.25 163 CYS A C 1
ATOM 1257 O O . CYS A 1 163 ? -6.245 -3.588 9.631 1.00 98.25 163 CYS A O 1
ATOM 1259 N N . TYR A 1 164 ? -6.322 -1.377 9.325 1.00 97.44 164 TYR A N 1
ATOM 1260 C CA . TYR A 1 164 ? -6.047 -1.011 10.711 1.00 97.44 164 TYR A CA 1
ATOM 1261 C C . TYR A 1 164 ? -7.318 -1.096 11.562 1.00 97.44 164 TYR A C 1
ATOM 1263 O O . TYR A 1 164 ? -8.371 -0.586 11.171 1.00 97.44 164 TYR A O 1
ATOM 1271 N N . THR A 1 165 ? -7.228 -1.693 12.748 1.00 95.31 165 THR A N 1
ATOM 1272 C CA . THR A 1 165 ? -8.308 -1.643 13.741 1.00 95.31 165 THR A CA 1
ATOM 1273 C C . THR A 1 165 ? -8.544 -0.200 14.183 1.00 95.31 165 THR A C 1
ATOM 1275 O O . THR A 1 165 ? -7.630 0.477 14.647 1.00 95.31 165 THR A O 1
ATOM 1278 N N . ARG A 1 166 ? -9.779 0.288 14.039 1.00 90.19 166 ARG A N 1
ATOM 1279 C CA . ARG A 1 166 ? -10.173 1.635 14.477 1.00 90.19 166 ARG A CA 1
ATOM 1280 C C . ARG A 1 166 ? -10.446 1.665 15.976 1.00 90.19 166 ARG A C 1
ATOM 1282 O O . ARG A 1 166 ? -11.190 0.817 16.459 1.00 90.19 166 ARG A O 1
ATOM 1289 N N . ASN A 1 167 ? -9.964 2.715 16.642 1.00 86.06 167 ASN A N 1
ATOM 1290 C CA . ASN A 1 167 ? -10.200 3.005 18.063 1.00 86.06 167 ASN A CA 1
ATOM 1291 C C . ASN A 1 167 ? -9.648 1.942 19.029 1.00 86.06 167 ASN A C 1
ATOM 1293 O O . ASN A 1 167 ? -10.131 1.844 20.151 1.00 86.06 167 ASN A O 1
ATOM 1297 N N . GLU A 1 168 ? -8.657 1.164 18.598 1.00 87.38 168 GLU A N 1
ATOM 1298 C CA . GLU A 1 168 ? -7.956 0.198 19.447 1.00 87.38 168 GLU A CA 1
ATOM 1299 C C . GLU A 1 168 ? -6.540 0.708 19.724 1.00 87.38 168 GLU A C 1
ATOM 1301 O O . GLU A 1 168 ? -5.910 1.299 18.842 1.00 87.38 168 GLU A O 1
ATOM 1306 N N . VAL A 1 169 ? -6.045 0.497 20.947 1.00 89.25 169 VAL A N 1
ATOM 1307 C CA . VAL A 1 169 ? -4.691 0.885 21.362 1.00 89.25 169 VAL A CA 1
ATOM 1308 C C . VAL A 1 169 ? -3.966 -0.353 21.909 1.00 89.25 169 VAL A C 1
ATOM 1310 O O . VAL A 1 169 ? -4.377 -0.875 22.942 1.00 89.25 169 VAL A O 1
ATOM 1313 N N . PRO A 1 170 ? -2.879 -0.824 21.269 1.00 91.38 170 PRO A N 1
ATOM 1314 C CA . PRO A 1 170 ? -2.331 -0.328 20.009 1.00 91.38 170 PRO A CA 1
ATOM 1315 C C . PRO A 1 170 ? -3.252 -0.634 18.820 1.00 91.38 170 PRO A C 1
ATOM 1317 O O . PRO A 1 170 ? -4.021 -1.594 18.836 1.00 91.38 170 PRO A O 1
ATOM 1320 N N . GLU A 1 171 ? -3.129 0.154 17.753 1.00 92.81 171 GLU A N 1
ATOM 1321 C CA . GLU A 1 171 ? -3.759 -0.203 16.485 1.00 92.81 171 GLU A CA 1
ATOM 1322 C C . GLU A 1 171 ? -3.075 -1.438 15.891 1.00 92.81 171 GLU A C 1
ATOM 1324 O O . GLU A 1 171 ? -1.849 -1.560 15.874 1.00 92.81 171 GLU A O 1
ATOM 1329 N N . ILE A 1 172 ? -3.883 -2.350 15.365 1.00 95.19 172 ILE A N 1
ATOM 1330 C CA . ILE A 1 172 ? -3.447 -3.622 14.807 1.00 95.19 172 ILE A CA 1
ATOM 1331 C C . ILE A 1 172 ? -3.736 -3.617 13.309 1.00 95.19 172 ILE A C 1
ATOM 1333 O O . ILE A 1 172 ? -4.842 -3.288 12.882 1.00 95.19 172 ILE A O 1
ATOM 1337 N N . LEU A 1 173 ? -2.754 -4.017 12.502 1.00 97.25 173 LEU A N 1
ATOM 1338 C CA . LEU A 1 173 ? -2.943 -4.259 11.075 1.00 97.25 173 LEU A CA 1
ATOM 1339 C C . LEU A 1 173 ? -3.450 -5.689 10.847 1.00 97.25 173 LEU A C 1
ATOM 1341 O O . LEU A 1 173 ? -2.767 -6.654 11.187 1.00 97.25 173 LEU A O 1
ATOM 1345 N N . LEU A 1 174 ? -4.626 -5.804 10.239 1.00 97.88 174 LEU A N 1
ATOM 1346 C CA . LEU A 1 174 ? -5.186 -7.047 9.718 1.00 97.88 174 LEU A CA 1
ATOM 1347 C C . LEU A 1 174 ? -4.778 -7.218 8.259 1.00 97.88 174 LEU A C 1
ATOM 1349 O O . LEU A 1 174 ? -4.942 -6.284 7.470 1.00 97.88 174 LEU A O 1
ATOM 1353 N N . GLN A 1 175 ? -4.306 -8.405 7.889 1.00 97.69 175 GLN A N 1
ATOM 1354 C CA . GLN A 1 175 ? -4.097 -8.739 6.480 1.00 97.69 175 GLN A CA 1
ATOM 1355 C C . GLN A 1 175 ? -5.445 -8.883 5.761 1.00 97.69 175 GLN A C 1
ATOM 1357 O O . GLN A 1 175 ? -6.473 -9.176 6.376 1.00 97.69 175 GLN A O 1
ATOM 1362 N N . VAL A 1 176 ? -5.467 -8.687 4.444 1.00 97.50 176 VAL A N 1
ATOM 1363 C CA . VAL A 1 176 ? -6.672 -8.979 3.654 1.00 97.50 176 VAL A CA 1
ATOM 1364 C C . VAL A 1 176 ? -7.015 -10.474 3.758 1.00 97.50 176 VAL A C 1
ATOM 1366 O O . VAL A 1 176 ? -6.170 -11.333 3.532 1.00 97.50 176 VAL A O 1
ATOM 1369 N N . GLY A 1 177 ? -8.271 -10.775 4.084 1.00 96.19 177 GLY A N 1
ATOM 1370 C CA . GLY A 1 177 ? -8.781 -12.108 4.420 1.00 96.19 177 GLY A CA 1
ATOM 1371 C C . GLY A 1 177 ? -8.811 -12.400 5.924 1.00 96.19 177 GLY A C 1
ATOM 1372 O O . GLY A 1 177 ? -9.371 -13.413 6.335 1.00 96.19 177 GLY A O 1
ATOM 1373 N N . GLU A 1 178 ? -8.243 -11.527 6.757 1.00 97.44 178 GLU A N 1
ATOM 1374 C CA . GLU A 1 178 ? -8.120 -11.776 8.186 1.00 97.44 178 GLU A CA 1
ATOM 1375 C C . GLU A 1 178 ? -9.348 -11.316 8.986 1.00 97.44 178 GLU A C 1
ATOM 1377 O O . GLU A 1 178 ? -9.925 -10.244 8.772 1.00 97.44 178 GLU A O 1
ATOM 1382 N N . THR A 1 179 ? -9.685 -12.116 9.995 1.00 95.56 179 THR A N 1
ATOM 1383 C CA . THR A 1 179 ? -10.619 -11.780 11.063 1.00 95.56 179 THR A CA 1
ATOM 1384 C C . THR A 1 179 ? -9.931 -11.983 12.407 1.00 95.56 179 THR A C 1
ATOM 1386 O O . THR A 1 179 ? -9.353 -13.038 12.655 1.00 95.56 179 THR A O 1
ATOM 1389 N N . ARG A 1 180 ? -10.041 -11.004 13.309 1.00 93.81 180 ARG A N 1
ATOM 1390 C CA . ARG A 1 180 ? -9.422 -11.055 14.639 1.00 93.81 180 ARG A CA 1
ATOM 1391 C C . ARG A 1 180 ? -10.392 -10.566 15.708 1.00 93.81 180 ARG A C 1
ATOM 1393 O O . ARG A 1 180 ? -11.058 -9.548 15.522 1.00 93.81 180 ARG A O 1
ATOM 1400 N N . LYS A 1 181 ? -10.472 -11.287 16.827 1.00 89.31 181 LYS A N 1
ATOM 1401 C CA . LYS A 1 181 ? -11.181 -10.841 18.032 1.00 89.31 181 LYS A CA 1
ATOM 1402 C C . LYS A 1 181 ? -10.196 -10.099 18.934 1.00 89.31 181 LYS A C 1
ATOM 1404 O O . LYS A 1 181 ? -9.132 -10.635 19.233 1.00 89.31 181 LYS A O 1
ATOM 1409 N N . VAL A 1 182 ? -10.556 -8.894 19.354 1.00 87.50 182 VAL A N 1
ATOM 1410 C CA . VAL A 1 182 ? -9.854 -8.112 20.376 1.00 87.50 182 VAL A CA 1
ATOM 1411 C C . VAL A 1 182 ? -10.904 -7.742 21.412 1.00 87.50 182 VAL A C 1
ATOM 1413 O O . VAL A 1 182 ? -11.901 -7.111 21.067 1.00 87.50 182 VAL A O 1
ATOM 1416 N N . GLU A 1 183 ? -10.723 -8.205 22.648 1.00 83.25 183 GLU A N 1
ATOM 1417 C CA . GLU A 1 183 ? -11.705 -8.039 23.727 1.00 83.25 183 GLU A CA 1
ATOM 1418 C C . GLU A 1 183 ? -13.127 -8.447 23.287 1.00 83.25 183 GLU A C 1
ATOM 1420 O O . GLU A 1 183 ? -13.349 -9.569 22.825 1.00 83.25 183 GLU A O 1
ATOM 1425 N N . SER A 1 184 ? -14.087 -7.532 23.395 1.00 83.25 184 SER A N 1
ATOM 1426 C CA . SER A 1 184 ? -15.480 -7.700 23.005 1.00 83.25 184 SER A CA 1
ATOM 1427 C C . SER A 1 184 ? -15.763 -7.271 21.567 1.00 83.25 184 SER A C 1
ATOM 1429 O O . SER A 1 184 ? -16.915 -7.046 21.216 1.00 83.25 184 SER A O 1
ATOM 1431 N N . LYS A 1 185 ? -14.758 -7.141 20.695 1.00 89.25 185 LYS A N 1
ATOM 1432 C CA . LYS A 1 185 ? -14.961 -6.775 19.286 1.00 89.25 185 LYS A CA 1
ATOM 1433 C C . LYS A 1 185 ? -14.332 -7.778 18.331 1.00 89.25 185 LYS A C 1
ATOM 1435 O O . LYS A 1 185 ? -13.206 -8.236 18.502 1.00 89.25 185 LYS A O 1
ATOM 1440 N N . LYS A 1 186 ? -15.058 -8.079 17.258 1.00 91.75 186 LYS A N 1
ATOM 1441 C CA . LYS A 1 186 ? -14.581 -8.790 16.074 1.00 91.75 186 LYS A CA 1
ATOM 1442 C C . LYS A 1 186 ? -14.253 -7.782 14.992 1.00 91.75 186 LYS A C 1
ATOM 1444 O O . LYS A 1 186 ? -15.141 -7.082 14.510 1.00 91.75 186 LYS A O 1
ATOM 1449 N N . PHE A 1 187 ? -13.006 -7.757 14.564 1.00 96.38 187 PHE A N 1
ATOM 1450 C CA . PHE A 1 187 ? -12.570 -7.000 13.404 1.00 96.38 187 PHE A CA 1
ATOM 1451 C C . PHE A 1 187 ? -12.394 -7.939 12.219 1.00 96.38 187 PHE A C 1
ATOM 1453 O O . PHE A 1 187 ? -11.993 -9.091 12.378 1.00 96.38 187 PHE A O 1
ATOM 1460 N N . SER A 1 188 ? -12.743 -7.491 11.020 1.00 97.38 188 SER A N 1
ATOM 1461 C CA . SER A 1 188 ? -12.557 -8.270 9.792 1.00 97.38 188 SER A CA 1
ATOM 1462 C C . SER A 1 188 ? -12.133 -7.358 8.652 1.00 97.38 188 SER A C 1
ATOM 1464 O O . SER A 1 188 ? -12.682 -6.267 8.510 1.00 97.38 188 SER A O 1
ATOM 1466 N N . CYS A 1 189 ? -11.160 -7.810 7.866 1.00 98.19 189 CYS A N 1
ATOM 1467 C CA . CYS A 1 189 ? -10.645 -7.152 6.672 1.00 98.19 189 CYS A CA 1
ATOM 1468 C C . CYS A 1 189 ? -10.759 -8.141 5.514 1.00 98.19 189 CYS A C 1
ATOM 1470 O O . CYS A 1 189 ? -9.859 -8.939 5.298 1.00 98.19 189 CYS A O 1
ATOM 1472 N N . VAL A 1 190 ? -11.885 -8.164 4.805 1.00 97.00 190 VAL A N 1
ATOM 1473 C CA . VAL A 1 190 ? -12.210 -9.254 3.868 1.00 97.00 190 VAL A CA 1
ATOM 1474 C C . VAL A 1 190 ? -12.313 -8.722 2.447 1.00 97.00 190 VAL A C 1
ATOM 1476 O O . VAL A 1 190 ? -12.871 -7.650 2.224 1.00 97.00 190 VAL A O 1
ATOM 1479 N N . LYS A 1 191 ? -11.784 -9.475 1.480 1.00 96.69 191 LYS A N 1
ATOM 1480 C CA . LYS A 1 191 ? -12.010 -9.230 0.054 1.00 96.69 191 LYS A CA 1
ATOM 1481 C C . LYS A 1 191 ? -13.333 -9.871 -0.359 1.00 96.69 191 LYS A C 1
ATOM 1483 O O . LYS A 1 191 ? -13.486 -11.079 -0.236 1.00 96.69 191 LYS A O 1
ATOM 1488 N N . GLU A 1 192 ? -14.276 -9.061 -0.816 1.00 94.56 192 GLU A N 1
ATOM 1489 C CA . GLU A 1 192 ? -15.549 -9.527 -1.368 1.00 94.56 192 GLU A CA 1
ATOM 1490 C C . GLU A 1 192 ? -15.362 -10.048 -2.804 1.00 94.56 192 GLU A C 1
ATOM 1492 O O . GLU A 1 192 ? -14.382 -9.708 -3.472 1.00 94.56 192 GLU A O 1
ATOM 1497 N N . ASP A 1 193 ? -16.341 -10.797 -3.322 1.00 93.44 193 ASP A N 1
ATOM 1498 C CA . ASP A 1 193 ? -16.327 -11.336 -4.696 1.00 93.44 193 ASP A CA 1
ATOM 1499 C C . ASP A 1 193 ? -16.219 -10.238 -5.767 1.00 93.44 193 ASP A C 1
ATOM 1501 O O . ASP A 1 193 ? -15.656 -10.442 -6.840 1.00 93.44 193 ASP A O 1
ATOM 1505 N N . SER A 1 194 ? -16.696 -9.030 -5.449 1.00 93.81 194 SER A N 1
ATOM 1506 C CA . SER A 1 194 ? -16.550 -7.838 -6.294 1.00 93.81 194 SER A CA 1
ATOM 1507 C C . SER A 1 194 ? -15.105 -7.323 -6.403 1.00 93.81 194 SER A C 1
ATOM 1509 O O . SER A 1 194 ? -14.840 -6.374 -7.138 1.00 93.81 194 SER A O 1
ATOM 1511 N N . GLY A 1 195 ? -14.176 -7.891 -5.630 1.00 91.19 195 GLY A N 1
ATOM 1512 C CA . GLY A 1 195 ? -12.797 -7.432 -5.484 1.00 91.19 195 GLY A CA 1
ATOM 1513 C C . GLY A 1 195 ? -12.615 -6.287 -4.484 1.00 91.19 195 GLY A C 1
ATOM 1514 O O . GLY A 1 195 ? -11.474 -5.947 -4.167 1.00 91.19 195 GLY A O 1
ATOM 1515 N N . LYS A 1 196 ? -13.702 -5.708 -3.956 1.00 94.44 196 LYS A N 1
ATOM 1516 C CA . LYS A 1 196 ? -13.649 -4.658 -2.929 1.00 94.44 196 LYS A CA 1
ATOM 1517 C C . LYS A 1 196 ? -13.188 -5.226 -1.591 1.00 94.44 196 LYS A C 1
ATOM 1519 O O . LYS A 1 196 ? -13.543 -6.344 -1.226 1.00 94.44 196 LYS A O 1
ATOM 1524 N N . ILE A 1 197 ? -12.432 -4.432 -0.835 1.00 97.19 197 ILE A N 1
ATOM 1525 C CA . ILE A 1 197 ? -12.059 -4.777 0.538 1.00 97.19 197 ILE A CA 1
ATOM 1526 C C . ILE A 1 197 ? -13.058 -4.149 1.505 1.00 97.19 197 ILE A C 1
ATOM 1528 O O . ILE A 1 197 ? -13.251 -2.932 1.515 1.00 97.19 197 ILE A O 1
ATOM 1532 N N . ARG A 1 198 ? -13.669 -4.982 2.344 1.00 96.62 198 ARG A N 1
ATOM 1533 C CA . ARG A 1 198 ? -14.583 -4.580 3.406 1.00 96.62 198 ARG A CA 1
ATOM 1534 C C . ARG A 1 198 ? -13.901 -4.693 4.761 1.00 96.62 198 ARG A C 1
ATOM 1536 O O . ARG A 1 198 ? -13.480 -5.771 5.172 1.00 96.62 198 ARG A O 1
ATOM 1543 N N . TYR A 1 199 ? -13.867 -3.574 5.476 1.00 97.31 199 TYR A N 1
ATOM 1544 C CA . TYR A 1 199 ? -13.557 -3.544 6.899 1.00 97.31 199 TYR A CA 1
ATOM 1545 C C . TYR A 1 199 ? -14.848 -3.529 7.722 1.00 97.31 199 TYR A C 1
ATOM 1547 O O . TYR A 1 199 ? -15.726 -2.698 7.475 1.00 97.31 199 TYR A O 1
ATOM 1555 N N . SER A 1 200 ? -14.945 -4.383 8.738 1.00 96.25 200 SER A N 1
ATOM 1556 C CA . SER A 1 200 ? -16.041 -4.360 9.712 1.00 96.25 200 SER A CA 1
ATOM 1557 C C . SER A 1 200 ? -15.536 -4.528 11.140 1.00 96.25 200 SER A C 1
ATOM 1559 O O . SER A 1 200 ? -14.589 -5.273 11.384 1.00 96.25 200 SER A O 1
ATOM 1561 N N . SER A 1 201 ? -16.209 -3.862 12.077 1.00 93.81 201 SER A N 1
ATOM 1562 C CA . SER A 1 201 ? -16.057 -4.052 13.519 1.00 93.81 201 SER A CA 1
ATOM 1563 C C . SER A 1 201 ? -17.431 -4.384 14.095 1.00 93.81 201 SER A C 1
ATOM 1565 O O . SER A 1 201 ? -18.387 -3.654 13.837 1.00 93.81 201 SER A O 1
ATOM 1567 N N . GLN A 1 202 ? -17.537 -5.499 14.810 1.00 90.31 202 GLN A N 1
ATOM 1568 C CA . GLN A 1 202 ? -18.770 -5.958 15.445 1.00 90.31 202 GLN A CA 1
ATOM 1569 C C . GLN A 1 202 ? -18.505 -6.234 16.920 1.00 90.31 202 GLN A C 1
ATOM 1571 O O . GLN A 1 202 ? -17.576 -6.971 17.237 1.00 90.31 202 GLN A O 1
ATOM 1576 N N . THR A 1 203 ? -19.338 -5.705 17.812 1.00 87.12 203 THR A N 1
ATOM 1577 C CA . THR A 1 203 ? -19.313 -6.103 19.221 1.00 87.12 203 THR A CA 1
ATOM 1578 C C . THR A 1 203 ? -19.763 -7.560 19.357 1.00 87.12 203 THR A C 1
ATOM 1580 O O . THR A 1 203 ? -20.812 -7.942 18.843 1.00 87.12 203 THR A O 1
ATOM 1583 N N . ILE A 1 204 ? -18.953 -8.374 20.025 1.00 88.00 204 ILE A N 1
ATOM 1584 C CA . ILE A 1 204 ? -19.253 -9.742 20.432 1.00 88.00 204 ILE A CA 1
ATOM 1585 C C . ILE A 1 204 ? -19.545 -9.734 21.927 1.00 88.00 204 ILE A C 1
ATOM 1587 O O . ILE A 1 204 ? -18.697 -9.320 22.719 1.00 88.00 204 ILE A O 1
ATOM 1591 N N . GLY A 1 205 ? -20.705 -10.261 22.298 1.00 90.31 205 GLY A N 1
ATOM 1592 C CA . GLY A 1 205 ? -21.153 -10.335 23.679 1.00 90.31 205 GLY A CA 1
ATOM 1593 C C . GLY A 1 205 ? -22.465 -9.596 23.887 1.00 90.31 205 GLY A C 1
ATOM 1594 O O . GLY A 1 205 ? -23.137 -9.211 22.930 1.00 90.31 205 GLY A O 1
ATOM 1595 N N . CYS A 1 206 ? -22.813 -9.408 25.150 1.00 91.56 206 CYS A N 1
ATOM 1596 C CA . CYS A 1 206 ? -24.052 -8.773 25.567 1.00 91.56 206 CYS A CA 1
ATOM 1597 C C . CYS A 1 206 ? -23.729 -7.387 26.101 1.00 91.56 206 CYS A C 1
ATOM 1599 O O . CYS A 1 206 ? -22.978 -7.274 27.066 1.00 91.56 206 CYS A O 1
ATOM 1601 N N . ASP A 1 207 ? -24.294 -6.350 25.491 1.00 89.38 207 ASP A N 1
ATOM 1602 C CA . ASP A 1 207 ? -24.212 -4.984 26.005 1.00 89.38 207 ASP A CA 1
ATOM 1603 C C . ASP A 1 207 ? -25.355 -4.752 26.998 1.00 89.38 207 ASP A C 1
ATOM 1605 O O . ASP A 1 207 ? -26.538 -4.896 26.664 1.00 89.38 207 ASP A O 1
ATOM 1609 N N . ARG A 1 208 ? -25.005 -4.413 28.239 1.00 89.00 208 ARG A N 1
ATOM 1610 C CA . ARG A 1 208 ? -25.964 -3.948 29.235 1.00 89.00 208 ARG A CA 1
ATOM 1611 C C . ARG A 1 208 ? -25.457 -2.666 29.866 1.00 89.00 208 ARG A C 1
ATOM 1613 O O . ARG A 1 208 ? -24.441 -2.669 30.556 1.00 89.00 208 ARG A O 1
ATOM 1620 N N . ASP A 1 209 ? -26.203 -1.586 29.652 1.00 87.06 209 ASP A N 1
ATOM 1621 C CA . ASP A 1 209 ? -25.913 -0.266 30.216 1.00 87.06 209 ASP A CA 1
ATOM 1622 C C . ASP A 1 209 ? -24.472 0.215 29.910 1.00 87.06 209 ASP A C 1
ATOM 1624 O O . ASP A 1 209 ? -23.849 0.899 30.720 1.00 87.06 209 ASP A O 1
ATOM 1628 N N . GLY A 1 210 ? -23.927 -0.154 28.739 1.00 85.88 210 GLY A N 1
ATOM 1629 C CA . GLY A 1 210 ? -22.578 0.204 28.289 1.00 85.88 210 GLY A CA 1
ATOM 1630 C C . GLY A 1 210 ? -21.467 -0.746 28.751 1.00 85.88 210 GLY A C 1
ATOM 1631 O O . GLY A 1 210 ? -20.307 -0.543 28.391 1.00 85.88 210 GLY A O 1
ATOM 1632 N N . VAL A 1 211 ? -21.793 -1.782 29.529 1.00 90.00 211 VAL A N 1
ATOM 1633 C CA . VAL A 1 211 ? -20.861 -2.844 29.928 1.00 90.00 211 VAL A CA 1
ATOM 1634 C C . VAL A 1 211 ? -21.062 -4.050 29.018 1.00 90.00 211 VAL A C 1
ATOM 1636 O O . VAL A 1 211 ? -22.182 -4.539 28.871 1.00 90.00 211 VAL A O 1
ATOM 1639 N N . ILE A 1 212 ? -19.976 -4.545 28.418 1.00 90.81 212 ILE A N 1
ATOM 1640 C CA . ILE A 1 212 ? -20.028 -5.688 27.504 1.00 90.81 212 ILE A CA 1
ATOM 1641 C C . ILE A 1 212 ? -19.572 -6.957 28.222 1.00 90.81 212 ILE A C 1
ATOM 1643 O O . ILE A 1 212 ? -18.446 -7.024 28.710 1.00 90.81 212 ILE A O 1
ATOM 1647 N N . PHE A 1 213 ? -20.435 -7.969 28.228 1.00 92.38 213 PHE A N 1
ATOM 1648 C CA . PHE A 1 213 ? -20.179 -9.285 28.808 1.00 92.38 213 PHE A CA 1
ATOM 1649 C C . PHE A 1 213 ? -19.819 -10.287 27.718 1.00 92.38 213 PHE A C 1
ATOM 1651 O O . PHE A 1 213 ? -20.499 -10.366 26.692 1.00 92.38 213 PHE A O 1
ATOM 1658 N N . ASN A 1 214 ? -18.770 -11.073 27.940 1.00 90.94 214 ASN A N 1
ATOM 1659 C CA . ASN A 1 214 ? -18.375 -12.119 27.005 1.00 90.94 214 ASN A CA 1
ATOM 1660 C C . ASN A 1 214 ? -19.395 -13.261 26.983 1.00 90.94 214 ASN A C 1
ATOM 1662 O O . ASN A 1 214 ? -20.137 -13.483 27.935 1.00 90.94 214 ASN A O 1
ATOM 1666 N N . GLU A 1 215 ? -19.390 -14.040 25.904 1.00 90.44 215 GLU A N 1
ATOM 1667 C CA . GLU A 1 215 ? -20.151 -15.288 25.833 1.00 90.44 215 GLU A CA 1
ATOM 1668 C C . GLU A 1 215 ? -19.891 -16.176 27.064 1.00 90.44 215 GLU A C 1
ATOM 1670 O O . GLU A 1 215 ? -18.748 -16.396 27.465 1.00 90.44 215 GLU A O 1
ATOM 1675 N N . GLY A 1 216 ? -20.968 -16.679 27.671 1.00 92.19 216 GLY A N 1
ATOM 1676 C CA . GLY A 1 216 ? -20.932 -17.508 28.874 1.00 92.19 216 GLY A CA 1
ATOM 1677 C C . GLY A 1 216 ? -20.789 -16.728 30.183 1.00 92.19 216 GLY A C 1
ATOM 1678 O O . GLY A 1 216 ? -21.071 -17.286 31.247 1.00 92.19 216 GLY A O 1
ATOM 1679 N N . GLU A 1 217 ? -20.417 -15.449 30.127 1.00 94.69 217 GLU A N 1
ATOM 1680 C CA . GLU A 1 217 ? -20.284 -14.601 31.307 1.00 94.69 217 GLU A CA 1
ATOM 1681 C C . GLU A 1 217 ? -21.644 -14.383 31.979 1.00 94.69 217 GLU A C 1
ATOM 1683 O O . GLU A 1 217 ? -22.679 -14.224 31.321 1.00 94.69 217 GLU A O 1
ATOM 1688 N N . VAL A 1 218 ? -21.644 -14.419 33.313 1.00 95.56 218 VAL A N 1
ATOM 1689 C CA . VAL A 1 218 ? -22.846 -14.253 34.129 1.00 95.56 218 VAL A CA 1
ATOM 1690 C C . VAL A 1 218 ? -22.815 -12.890 34.792 1.00 95.56 218 VAL A C 1
ATOM 1692 O O . VAL A 1 218 ? -21.893 -12.585 35.545 1.00 95.56 218 VAL A O 1
ATOM 1695 N N . PHE A 1 219 ? -23.861 -12.106 34.573 1.00 94.75 219 PHE A N 1
ATOM 1696 C CA . PHE A 1 219 ? -23.992 -10.762 35.117 1.00 94.75 219 PHE A CA 1
ATOM 1697 C C . PHE A 1 219 ? -25.322 -10.582 35.835 1.00 94.75 219 PHE A C 1
ATOM 1699 O O . PHE A 1 219 ? -26.286 -11.308 35.600 1.00 94.75 219 PHE A O 1
ATOM 1706 N N . GLN A 1 220 ? -25.374 -9.623 36.753 1.00 93.25 220 GLN A N 1
ATOM 1707 C CA . GLN A 1 220 ? -26.584 -9.288 37.492 1.00 93.25 220 GLN A CA 1
ATOM 1708 C C . GLN A 1 220 ? -27.059 -7.901 37.072 1.00 93.25 220 GLN A C 1
ATOM 1710 O O . GLN A 1 220 ? -26.295 -6.943 37.130 1.00 93.25 220 GLN A O 1
ATOM 1715 N N . ASN A 1 221 ? -28.332 -7.789 36.698 1.00 91.31 221 ASN A N 1
ATOM 1716 C CA . ASN A 1 221 ? -29.006 -6.505 36.557 1.00 91.31 221 ASN A CA 1
ATOM 1717 C C . ASN A 1 221 ? -30.157 -6.464 37.564 1.00 91.31 221 ASN A C 1
ATOM 1719 O O . ASN A 1 221 ? -31.062 -7.303 37.528 1.00 91.31 221 ASN A O 1
ATOM 1723 N N . GLN A 1 222 ? -30.084 -5.512 38.497 1.00 90.31 222 GLN A N 1
ATOM 1724 C CA . GLN A 1 222 ? -30.998 -5.402 39.633 1.00 90.31 222 GLN A CA 1
ATOM 1725 C C . GLN A 1 222 ? -31.104 -6.735 40.395 1.00 90.31 222 GLN A C 1
ATOM 1727 O O . GLN A 1 222 ? -30.132 -7.170 41.009 1.00 90.31 222 GLN A O 1
ATOM 1732 N N . GLN A 1 223 ? -32.269 -7.382 40.361 1.00 94.38 223 GLN A N 1
ATOM 1733 C CA . GLN A 1 223 ? -32.571 -8.613 41.091 1.00 94.38 223 GLN A CA 1
ATOM 1734 C C . GLN A 1 223 ? -32.534 -9.857 40.199 1.00 94.38 223 GLN A C 1
ATOM 1736 O O . GLN A 1 223 ? -33.013 -10.903 40.620 1.00 94.38 223 GLN A O 1
ATOM 1741 N N . ILE A 1 224 ? -32.015 -9.778 38.971 1.00 95.81 224 ILE A N 1
ATOM 1742 C CA . ILE A 1 224 ? -31.998 -10.904 38.027 1.00 95.81 224 ILE A CA 1
ATOM 1743 C C . ILE A 1 224 ? -30.559 -11.170 37.577 1.00 95.81 224 ILE A C 1
ATOM 1745 O O . ILE A 1 224 ? -29.830 -10.250 37.203 1.00 95.81 224 ILE A O 1
ATOM 1749 N N . LYS A 1 225 ? -30.153 -12.441 37.613 1.00 96.44 225 LYS A N 1
ATOM 1750 C CA . LYS A 1 225 ? -28.899 -12.936 37.034 1.00 96.44 225 LYS A CA 1
ATOM 1751 C C . LYS A 1 225 ? -29.137 -13.427 35.613 1.00 96.44 225 LYS A C 1
ATOM 1753 O O . LYS A 1 225 ? -30.066 -14.198 35.380 1.00 96.44 225 LYS A O 1
ATOM 1758 N N . TYR A 1 226 ? -28.255 -13.049 34.702 1.00 96.44 226 TYR A N 1
ATOM 1759 C CA . TYR A 1 226 ? -28.274 -13.398 33.288 1.00 96.44 226 TYR A CA 1
ATOM 1760 C C . TYR A 1 226 ? -26.977 -14.098 32.896 1.00 96.44 226 TYR A C 1
ATOM 1762 O O . TYR A 1 226 ? -25.936 -13.831 33.488 1.00 96.44 226 TYR A O 1
ATOM 1770 N N . ARG A 1 227 ? -27.029 -14.962 31.883 1.00 96.31 227 ARG A N 1
ATOM 1771 C CA . ARG A 1 227 ? -25.860 -15.472 31.159 1.00 96.31 227 ARG A CA 1
ATOM 1772 C C . ARG A 1 227 ? -25.857 -14.890 29.757 1.00 96.31 227 ARG A C 1
ATOM 1774 O O . ARG A 1 227 ? -26.894 -14.935 29.097 1.00 96.31 227 ARG A O 1
ATOM 1781 N N . CYS A 1 228 ? -24.717 -14.390 29.302 1.00 95.00 228 CYS A N 1
ATOM 1782 C CA . CYS A 1 228 ? -24.579 -13.956 27.923 1.00 95.00 228 CYS A CA 1
ATOM 1783 C C . CYS A 1 228 ? -24.480 -15.155 26.967 1.00 95.00 228 CYS A C 1
ATOM 1785 O O . CYS A 1 228 ? -23.689 -16.073 27.194 1.00 95.00 228 CYS A O 1
ATOM 1787 N N . ASN A 1 229 ? -25.286 -15.156 25.909 1.00 93.06 229 ASN A N 1
ATOM 1788 C CA . ASN A 1 229 ? -25.321 -16.203 24.894 1.00 93.06 229 ASN A CA 1
ATOM 1789 C C . ASN A 1 229 ? -24.410 -15.843 23.703 1.00 93.06 229 ASN A C 1
ATOM 1791 O O . ASN A 1 229 ? -24.026 -14.689 23.512 1.00 93.06 229 ASN A O 1
ATOM 1795 N N . ALA A 1 230 ? -24.095 -16.835 22.869 1.00 86.62 230 ALA A N 1
ATOM 1796 C CA . ALA A 1 230 ? -23.223 -16.671 21.700 1.00 86.62 230 ALA A CA 1
ATOM 1797 C C . ALA A 1 230 ? -23.779 -15.707 20.632 1.00 86.62 230 ALA A C 1
ATOM 1799 O O . ALA A 1 230 ? -23.019 -15.115 19.868 1.00 86.62 230 ALA A O 1
ATOM 1800 N N . ASP A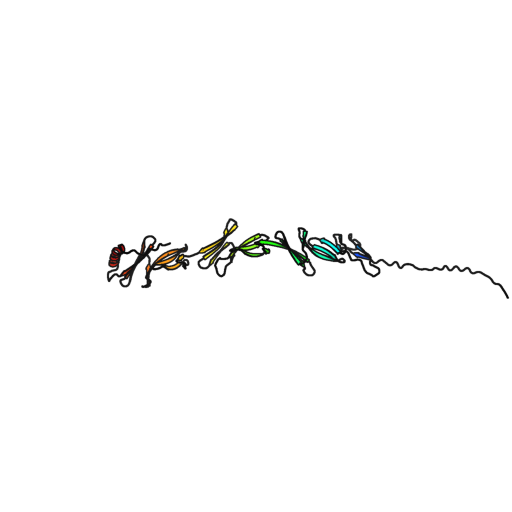 1 231 ? -25.102 -15.542 20.574 1.00 85.50 231 ASP A N 1
ATOM 1801 C CA . ASP A 1 231 ? -25.799 -14.650 19.641 1.00 85.50 231 ASP A CA 1
ATOM 1802 C C . ASP A 1 231 ? -25.916 -13.198 20.147 1.00 85.50 231 ASP A C 1
ATOM 1804 O O . ASP A 1 231 ? -26.505 -12.358 19.468 1.00 85.50 231 ASP A O 1
ATOM 1808 N N . GLY A 1 232 ? -25.350 -12.892 21.322 1.00 87.50 232 GLY A N 1
ATOM 1809 C CA . GLY A 1 232 ? -25.424 -11.578 21.968 1.00 87.50 232 GLY A CA 1
ATOM 1810 C C . GLY A 1 232 ? -26.705 -11.342 22.774 1.00 87.50 232 GLY A C 1
ATOM 1811 O O . GLY A 1 232 ? -26.850 -10.283 23.383 1.00 87.50 232 GLY A O 1
ATOM 1812 N N . THR A 1 233 ? -27.622 -12.314 22.819 1.00 90.62 233 THR A N 1
ATOM 1813 C CA . THR A 1 233 ? -28.784 -12.272 23.717 1.00 90.62 233 THR A CA 1
ATOM 1814 C C . THR A 1 233 ? -28.399 -12.717 25.124 1.00 90.62 233 THR A C 1
ATOM 1816 O O . THR A 1 233 ? -27.353 -13.331 25.342 1.00 90.62 233 THR A O 1
ATOM 1819 N N . SER A 1 234 ? -29.254 -12.444 26.110 1.00 93.19 234 SER A N 1
ATOM 1820 C CA . SER A 1 234 ? -29.013 -12.869 27.489 1.00 93.19 234 SER A CA 1
ATOM 1821 C C . SER A 1 234 ? -30.104 -13.807 28.005 1.00 93.19 234 SER A C 1
ATOM 1823 O O . SER A 1 234 ? -31.298 -13.550 27.867 1.00 93.19 234 SER A O 1
ATOM 1825 N N . THR A 1 235 ? -29.698 -14.914 28.629 1.00 94.69 235 THR A N 1
ATOM 1826 C CA . THR A 1 235 ? -30.616 -15.862 29.270 1.00 94.69 235 THR A CA 1
ATOM 1827 C C . THR A 1 235 ? -30.725 -15.543 30.752 1.00 94.69 235 THR A C 1
ATOM 1829 O O . THR A 1 235 ? -29.751 -15.698 31.488 1.00 94.69 235 THR A O 1
ATOM 1832 N N . ALA A 1 236 ? -31.908 -15.146 31.221 1.00 95.12 236 ALA A N 1
ATOM 1833 C CA . ALA A 1 236 ? -32.163 -15.036 32.656 1.00 95.12 236 ALA A CA 1
ATOM 1834 C C . ALA A 1 236 ? -32.032 -16.420 33.327 1.00 95.12 236 ALA A C 1
ATOM 1836 O O . ALA A 1 236 ? -32.689 -17.377 32.916 1.00 95.12 236 ALA A O 1
ATOM 1837 N N . LEU A 1 237 ? -31.174 -16.516 34.343 1.00 96.56 237 LEU A N 1
ATOM 1838 C CA . LEU A 1 237 ? -30.880 -17.736 35.103 1.00 96.56 237 LEU A CA 1
ATOM 1839 C C . LEU A 1 237 ? -31.736 -17.850 36.367 1.00 96.56 237 LEU A C 1
ATOM 1841 O O . LEU A 1 237 ? -32.105 -18.943 36.790 1.00 96.56 237 LEU A O 1
ATOM 1845 N N . GLY A 1 238 ? -32.025 -16.718 37.001 1.00 97.38 238 GLY A N 1
ATOM 1846 C CA . GLY A 1 238 ? -32.715 -16.681 38.282 1.00 97.38 238 GLY A CA 1
ATOM 1847 C C . GLY A 1 238 ? -32.675 -15.303 38.913 1.00 97.38 238 GLY A C 1
ATOM 1848 O O . GLY A 1 238 ? -32.116 -14.358 38.355 1.00 97.38 238 GLY A O 1
ATOM 1849 N N . CYS A 1 239 ? -33.262 -15.205 40.092 1.00 97.75 239 CYS A N 1
ATOM 1850 C CA . CYS A 1 239 ? -33.398 -13.974 40.836 1.00 97.75 239 CYS A CA 1
ATOM 1851 C C . CYS A 1 239 ? -32.434 -13.961 42.021 1.00 97.75 239 CYS A C 1
ATOM 1853 O O . CYS A 1 239 ? -32.179 -14.996 42.635 1.00 97.75 239 CYS A O 1
ATOM 1855 N N . VAL A 1 240 ? -31.901 -12.787 42.341 1.00 96.19 240 VAL A N 1
ATOM 1856 C CA . VAL A 1 240 ? -30.982 -12.562 43.455 1.00 96.19 240 VAL A CA 1
ATOM 1857 C C . VAL A 1 240 ? -31.593 -11.546 44.404 1.00 96.19 240 VAL A C 1
ATOM 1859 O O . VAL A 1 240 ? -31.945 -10.439 43.993 1.00 96.19 240 VAL A O 1
ATOM 1862 N N . ASP A 1 241 ? -31.656 -11.898 45.684 1.00 95.19 241 ASP A N 1
ATOM 1863 C CA . ASP A 1 241 ? -31.811 -10.912 46.745 1.00 95.19 241 ASP A CA 1
ATOM 1864 C C . ASP A 1 241 ? -30.431 -10.509 47.260 1.00 95.19 241 ASP A C 1
ATOM 1866 O O . ASP A 1 241 ? -29.782 -11.259 47.989 1.00 95.19 241 ASP A O 1
ATOM 1870 N N . SER A 1 242 ? -29.980 -9.316 46.878 1.00 92.00 242 SER A N 1
ATOM 1871 C CA . SER A 1 242 ? -28.670 -8.797 47.276 1.00 92.00 242 SER A CA 1
ATOM 1872 C C . SER A 1 242 ? -28.533 -8.603 48.789 1.00 92.00 242 SER A C 1
ATOM 1874 O O . SER A 1 242 ? -27.420 -8.680 49.302 1.00 92.00 242 SER A O 1
ATOM 1876 N N . GLU A 1 243 ? -29.636 -8.373 49.509 1.00 91.88 243 GLU A N 1
ATOM 1877 C CA . GLU A 1 243 ? -29.616 -8.153 50.960 1.00 91.88 243 GLU A CA 1
ATOM 1878 C C . GLU A 1 243 ? -29.358 -9.462 51.714 1.00 91.88 243 GLU A C 1
ATOM 1880 O O . GLU A 1 243 ? -28.489 -9.532 52.580 1.00 91.88 243 GLU A O 1
ATOM 1885 N N . SER A 1 244 ? -30.073 -10.523 51.339 1.00 92.81 244 SER A N 1
ATOM 1886 C CA . SER A 1 244 ? -29.958 -11.841 51.976 1.00 92.81 244 SER A CA 1
ATOM 1887 C C . SER A 1 244 ? -28.968 -12.784 51.279 1.00 92.81 244 SER A C 1
ATOM 1889 O O . SER A 1 244 ? -28.730 -13.887 51.764 1.00 92.81 244 SER A O 1
ATOM 1891 N N . LYS A 1 245 ? -28.364 -12.356 50.159 1.00 93.56 245 LYS A N 1
ATOM 1892 C CA . LYS A 1 245 ? -27.457 -13.145 49.299 1.00 93.56 245 LYS A CA 1
ATOM 1893 C C . LYS A 1 245 ? -28.074 -14.457 48.800 1.00 93.56 245 LYS A C 1
ATOM 1895 O O . LYS A 1 245 ? -27.365 -15.420 48.512 1.00 93.56 245 LYS A O 1
ATOM 1900 N N . VAL A 1 246 ? -29.398 -14.491 48.679 1.00 94.94 246 VAL A N 1
ATOM 1901 C CA . VAL A 1 246 ? -30.154 -15.655 48.214 1.00 94.94 246 VAL A CA 1
ATOM 1902 C C . VAL A 1 246 ? -30.266 -15.619 46.694 1.00 94.94 246 VAL A C 1
ATOM 1904 O O . VAL A 1 246 ? -30.600 -14.585 46.116 1.00 94.94 246 VAL A O 1
ATOM 1907 N N . PHE A 1 247 ? -30.025 -16.761 46.048 1.00 96.62 247 PHE A N 1
ATOM 1908 C CA . PHE A 1 247 ? -30.303 -16.975 44.629 1.00 96.62 247 PHE A CA 1
ATOM 1909 C C . PHE A 1 247 ? -31.432 -17.991 44.463 1.00 96.62 247 PHE A C 1
ATOM 1911 O O . PHE A 1 247 ? -31.429 -19.039 45.106 1.00 96.62 247 PHE A O 1
ATOM 1918 N N . VAL A 1 248 ? -32.371 -17.686 43.572 1.00 96.94 248 VAL A N 1
ATOM 1919 C CA . VAL A 1 248 ? -33.514 -18.541 43.244 1.00 96.94 248 VAL A CA 1
ATOM 1920 C C . VAL A 1 248 ? -33.556 -18.748 41.739 1.00 96.94 248 VAL A C 1
ATOM 1922 O O . VAL A 1 248 ? -33.711 -17.786 40.992 1.00 96.94 248 VAL A O 1
ATOM 1925 N N . GLU A 1 249 ? -33.425 -19.991 41.286 1.00 97.06 249 GLU A N 1
ATOM 1926 C CA . GLU A 1 249 ? -33.566 -20.341 39.869 1.00 97.06 249 GLU A CA 1
ATOM 1927 C C . GLU A 1 249 ? -34.976 -19.996 39.352 1.00 97.06 249 GLU A C 1
ATOM 1929 O O . GLU A 1 249 ? -35.959 -20.057 40.097 1.00 97.06 249 GLU A O 1
ATOM 1934 N N . ILE A 1 250 ? -35.095 -19.620 38.075 1.00 95.44 250 ILE A N 1
ATOM 1935 C CA . ILE A 1 250 ? -36.404 -19.312 37.478 1.00 95.44 250 ILE A CA 1
ATOM 1936 C C . ILE A 1 250 ? -37.349 -20.514 37.596 1.00 95.44 250 ILE A C 1
ATOM 1938 O O . ILE A 1 250 ? -37.001 -21.645 37.273 1.00 95.44 250 ILE A O 1
ATOM 1942 N N . GLY A 1 251 ? -38.584 -20.244 38.014 1.00 94.19 251 GLY A N 1
ATOM 1943 C CA . GLY A 1 251 ? -39.622 -21.249 38.222 1.00 94.19 251 GLY A CA 1
ATOM 1944 C C . GLY A 1 251 ? -39.557 -21.920 39.594 1.00 94.19 251 GLY A C 1
ATOM 1945 O O . GLY A 1 251 ? -40.334 -22.842 39.842 1.00 94.19 251 GLY A O 1
ATOM 1946 N N . LYS A 1 252 ? -38.655 -21.481 40.479 1.00 94.62 252 LYS A N 1
ATOM 1947 C CA . LYS A 1 252 ? -38.557 -21.972 41.854 1.00 94.62 252 LYS A CA 1
ATOM 1948 C C . LYS A 1 252 ? -39.093 -20.942 42.844 1.00 94.62 252 LYS A C 1
ATOM 1950 O O . LYS A 1 252 ? -38.894 -19.735 42.699 1.00 94.62 252 LYS A O 1
ATOM 1955 N N . ASP A 1 253 ? -39.706 -21.479 43.891 1.00 92.56 253 ASP A N 1
ATOM 1956 C CA . ASP A 1 253 ? -40.081 -20.768 45.105 1.00 92.56 253 ASP A CA 1
ATOM 1957 C C . ASP A 1 253 ? -39.343 -21.456 46.262 1.00 92.56 253 ASP A C 1
ATOM 1959 O O . ASP A 1 253 ? -39.405 -22.681 46.386 1.00 92.56 253 ASP A O 1
ATOM 1963 N N . ILE A 1 254 ? -38.624 -20.698 47.089 1.00 93.31 254 ILE A N 1
ATOM 1964 C CA . ILE A 1 254 ? -37.900 -21.232 48.254 1.00 93.31 254 ILE A CA 1
ATOM 1965 C C . ILE A 1 254 ? -3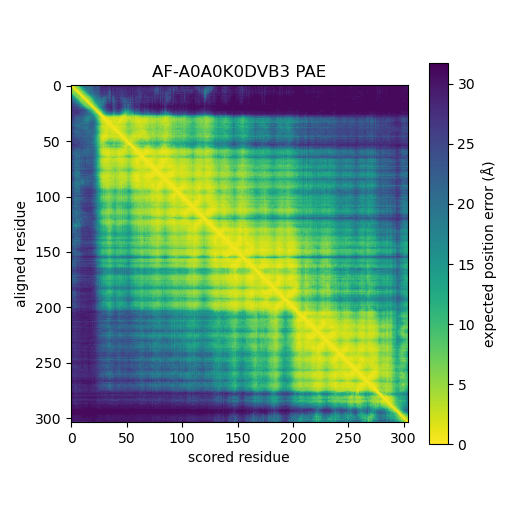8.241 -20.440 49.513 1.00 93.31 254 ILE A C 1
ATOM 1967 O O . ILE A 1 254 ? -38.599 -19.266 49.432 1.00 93.31 254 ILE A O 1
ATOM 1971 N N . MET A 1 255 ? -38.122 -21.073 50.679 1.00 90.81 255 MET A N 1
ATOM 1972 C CA . MET A 1 255 ? -38.372 -20.452 51.980 1.00 90.81 255 MET A CA 1
ATOM 1973 C C . MET A 1 255 ? -37.133 -20.544 52.856 1.00 90.81 255 MET A C 1
ATOM 1975 O O . MET A 1 255 ? -36.610 -21.634 53.076 1.00 90.81 255 MET A O 1
ATOM 1979 N N . ILE A 1 256 ? -36.674 -19.400 53.351 1.00 91.38 256 ILE A N 1
ATOM 1980 C CA . ILE A 1 256 ? -35.528 -19.289 54.254 1.00 91.38 256 ILE A CA 1
ATOM 1981 C C . ILE A 1 256 ? -35.948 -18.326 55.365 1.00 91.38 256 ILE A C 1
ATOM 1983 O O . ILE A 1 256 ? -36.359 -17.208 55.069 1.00 91.38 256 ILE A O 1
ATOM 1987 N N . ASN A 1 257 ? -35.856 -18.752 56.629 1.00 89.50 257 ASN A N 1
ATOM 1988 C CA . ASN A 1 257 ? -36.158 -17.923 57.807 1.00 89.50 257 ASN A CA 1
ATOM 1989 C C . ASN A 1 257 ? -37.508 -17.183 57.714 1.00 89.50 257 ASN A C 1
ATOM 1991 O O . ASN A 1 257 ? -37.555 -15.960 57.810 1.00 89.50 257 ASN A O 1
ATOM 1995 N N . ASP A 1 258 ? -38.602 -17.913 57.474 1.00 89.62 258 ASP A N 1
ATOM 1996 C CA . ASP A 1 258 ? -39.954 -17.356 57.302 1.00 89.62 258 ASP A CA 1
ATOM 1997 C C . ASP A 1 258 ? -40.134 -16.359 56.144 1.00 89.62 258 ASP A C 1
ATOM 1999 O O . ASP A 1 258 ? -41.197 -15.754 56.013 1.00 89.62 258 ASP A O 1
ATOM 2003 N N . VAL A 1 259 ? -39.158 -16.218 55.249 1.00 91.62 259 VAL A N 1
ATOM 2004 C CA . VAL A 1 259 ? -39.275 -15.406 54.035 1.00 91.62 259 VAL A CA 1
ATOM 2005 C C . VAL A 1 259 ? -39.355 -16.324 52.826 1.00 91.62 259 VAL A C 1
ATOM 2007 O O . VAL A 1 259 ? -38.494 -17.181 52.625 1.00 91.62 259 VAL A O 1
ATOM 2010 N N . ILE A 1 260 ? -40.390 -16.139 52.006 1.00 92.25 260 ILE A N 1
ATOM 2011 C CA . ILE A 1 260 ? -40.487 -16.792 50.701 1.00 92.25 260 ILE A CA 1
ATOM 2012 C C . ILE A 1 260 ? -39.857 -15.903 49.644 1.00 92.25 260 ILE A C 1
ATOM 2014 O O . ILE A 1 260 ? -40.171 -14.715 49.546 1.00 92.25 260 ILE A O 1
ATOM 2018 N N . TYR A 1 261 ? -39.015 -16.525 48.831 1.00 94.94 261 TYR A N 1
ATOM 2019 C CA . TYR A 1 261 ? -38.366 -15.963 47.665 1.00 94.94 261 TYR A CA 1
ATOM 2020 C C . TYR A 1 261 ? -38.916 -16.662 46.436 1.00 94.94 261 TYR A C 1
ATOM 2022 O O . TYR A 1 261 ? -38.854 -17.886 46.327 1.00 94.94 261 TYR A O 1
ATOM 2030 N N . ARG A 1 262 ? -39.454 -15.878 45.513 1.00 93.50 262 ARG A N 1
ATOM 2031 C CA . ARG A 1 262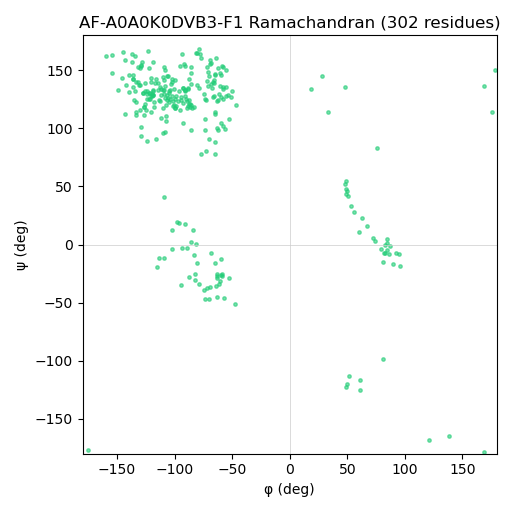 ? -40.152 -16.374 44.335 1.00 93.50 262 ARG A CA 1
ATOM 2032 C C . ARG A 1 262 ? -39.543 -15.762 43.091 1.00 93.50 262 ARG A C 1
ATOM 2034 O O . ARG A 1 262 ? -39.540 -14.539 42.947 1.00 93.50 262 ARG A O 1
ATOM 2041 N N . CYS A 1 263 ? -39.041 -16.618 42.207 1.00 95.81 263 CYS A N 1
ATOM 2042 C CA . CYS A 1 263 ? -38.512 -16.218 40.912 1.00 95.81 263 CYS A CA 1
ATOM 2043 C C . CYS A 1 263 ? -39.297 -16.917 39.813 1.00 95.81 263 CYS A C 1
ATOM 2045 O O . CYS A 1 263 ? -39.250 -18.136 39.682 1.00 95.81 263 CYS A O 1
ATOM 2047 N N . TYR A 1 264 ? -40.035 -16.164 39.008 1.00 94.06 264 TYR A N 1
ATOM 2048 C CA . TYR A 1 264 ? -40.881 -16.742 37.967 1.00 94.06 264 TYR A CA 1
ATOM 2049 C C . TYR A 1 264 ? -40.876 -15.878 36.718 1.00 94.06 264 TYR A C 1
ATOM 2051 O O . TYR A 1 264 ? -40.583 -14.687 36.764 1.00 94.06 264 TYR A O 1
ATOM 2059 N N . ARG A 1 265 ? -41.224 -16.486 35.587 1.00 92.56 265 ARG A N 1
ATOM 2060 C CA . ARG A 1 265 ? -41.339 -15.799 34.304 1.00 92.56 265 ARG A CA 1
ATOM 2061 C C . ARG A 1 265 ? -42.810 -15.685 33.916 1.00 92.56 265 ARG A C 1
ATOM 2063 O O . ARG A 1 265 ? -43.561 -16.648 34.050 1.00 92.56 265 ARG A O 1
ATOM 2070 N N . ASN A 1 266 ? -43.216 -14.517 33.433 1.00 91.50 266 ASN A N 1
ATOM 2071 C CA . ASN A 1 266 ? -44.508 -14.312 32.783 1.00 91.50 266 ASN A CA 1
ATOM 2072 C C . ASN A 1 266 ? -44.261 -13.667 31.414 1.00 91.50 266 ASN A C 1
ATOM 2074 O O . ASN A 1 266 ? -43.785 -12.534 31.328 1.00 91.50 266 ASN A O 1
ATOM 2078 N N . GLY A 1 267 ? -44.516 -14.417 30.340 1.00 89.88 267 GLY A N 1
ATOM 2079 C CA . GLY A 1 267 ? -44.093 -14.036 28.993 1.00 89.88 267 GLY A CA 1
ATOM 2080 C C . GLY A 1 267 ? -42.567 -13.922 28.887 1.00 89.88 267 GLY A C 1
ATOM 2081 O O . GLY A 1 267 ? -41.848 -14.860 29.222 1.00 89.88 267 GLY A O 1
ATOM 2082 N N . LYS A 1 268 ? -42.079 -12.762 28.437 1.00 87.69 268 LYS A N 1
ATOM 2083 C CA . LYS A 1 268 ? -40.646 -12.436 28.305 1.00 87.69 268 LYS A CA 1
ATOM 2084 C C . LYS A 1 268 ? -40.096 -11.625 29.485 1.00 87.69 268 LYS A C 1
ATOM 2086 O O . LYS A 1 268 ? -39.102 -10.934 29.334 1.00 87.69 268 LYS A O 1
ATOM 2091 N N . THR A 1 269 ? -40.766 -11.630 30.633 1.00 90.69 269 THR A N 1
ATOM 2092 C CA . THR A 1 269 ? -40.317 -10.860 31.798 1.00 90.69 269 THR A CA 1
ATOM 2093 C C . THR A 1 269 ? -40.150 -11.781 32.989 1.00 90.69 269 THR A C 1
ATOM 2095 O O . THR A 1 269 ? -41.049 -12.558 33.328 1.00 90.69 269 THR A O 1
ATOM 2098 N N . THR A 1 270 ? -38.986 -11.687 33.624 1.00 94.00 270 THR A N 1
ATOM 2099 C CA . THR A 1 270 ? -38.682 -12.384 34.873 1.00 94.00 270 THR A CA 1
ATOM 2100 C C . THR A 1 270 ? -39.051 -11.487 36.050 1.00 94.00 270 THR A C 1
ATOM 2102 O O . THR A 1 270 ? -38.729 -10.302 36.071 1.00 94.00 270 THR A O 1
ATOM 2105 N N . PHE A 1 271 ? -39.745 -12.054 37.029 1.00 93.44 271 PHE A N 1
ATOM 2106 C CA . PHE A 1 271 ? -40.250 -11.367 38.206 1.00 93.44 271 PHE A CA 1
ATOM 2107 C C . PHE A 1 271 ? -39.636 -11.976 39.461 1.00 93.44 271 PHE A C 1
ATOM 2109 O O . PHE A 1 271 ? -39.661 -13.195 39.648 1.00 93.44 271 PHE A O 1
ATOM 2116 N N . PHE A 1 272 ? -39.150 -11.105 40.343 1.00 95.06 272 PHE A N 1
ATOM 2117 C CA . PHE A 1 272 ? -38.713 -11.464 41.683 1.00 95.06 272 PHE A CA 1
ATOM 2118 C C . PHE A 1 272 ? -39.695 -10.925 42.725 1.00 95.06 272 PHE A C 1
ATOM 2120 O O . PHE A 1 272 ? -40.110 -9.765 42.672 1.00 95.06 272 PHE A O 1
ATOM 2127 N N . GLN A 1 273 ? -40.077 -11.769 43.678 1.00 92.50 273 GLN A N 1
ATOM 2128 C CA . GLN A 1 273 ? -40.905 -11.390 44.817 1.00 92.50 273 GLN A CA 1
ATOM 2129 C C . GLN A 1 273 ? -40.311 -11.961 46.103 1.00 92.50 273 GLN A C 1
ATOM 2131 O O . GLN A 1 273 ? -39.894 -13.118 46.136 1.00 92.50 273 GLN A O 1
ATOM 2136 N N . ARG A 1 274 ? -40.336 -11.159 47.172 1.00 90.12 274 ARG A N 1
ATOM 2137 C CA . ARG A 1 274 ? -40.034 -11.610 48.533 1.00 90.12 274 ARG A CA 1
ATOM 2138 C C . ARG A 1 274 ? -41.114 -11.159 49.508 1.00 90.12 274 ARG A C 1
ATOM 2140 O O . ARG A 1 274 ? -41.574 -10.018 49.421 1.00 90.12 274 ARG A O 1
ATOM 2147 N N . PHE A 1 275 ? -41.533 -12.035 50.416 1.00 90.25 275 PHE A N 1
ATOM 2148 C CA . PHE A 1 275 ? -42.516 -11.704 51.453 1.00 90.25 275 PHE A CA 1
ATOM 2149 C C . PHE A 1 275 ? -42.373 -12.593 52.691 1.00 90.25 275 PHE A C 1
ATOM 2151 O O . PHE A 1 275 ? -41.999 -13.760 52.600 1.00 90.25 275 PHE A O 1
ATOM 2158 N N . HIS A 1 276 ? -42.687 -12.017 53.852 1.00 90.75 276 HIS A N 1
ATOM 2159 C CA . HIS A 1 276 ? -42.593 -12.674 55.153 1.00 90.75 276 HIS A CA 1
ATOM 2160 C C . HIS A 1 276 ? -43.867 -13.474 55.470 1.00 90.75 276 HIS A C 1
ATOM 2162 O O . HIS A 1 276 ? -44.980 -12.989 55.254 1.00 90.75 276 HIS A O 1
ATOM 2168 N N . CYS A 1 277 ? -43.712 -14.675 56.022 1.00 85.38 277 CYS A N 1
ATOM 2169 C CA . CYS A 1 277 ? -44.776 -15.661 56.206 1.00 85.38 277 CYS A CA 1
ATOM 2170 C C . CYS A 1 277 ? -45.337 -15.764 57.627 1.00 85.38 277 CYS A C 1
ATOM 2172 O O . CYS A 1 277 ? -46.323 -16.471 57.812 1.00 85.38 277 CYS A O 1
ATOM 2174 N N . GLN A 1 278 ? -44.784 -15.035 58.604 1.00 86.38 278 GLN A N 1
ATOM 2175 C CA . GLN A 1 278 ? -45.305 -14.956 59.985 1.00 86.38 278 GLN A CA 1
ATOM 2176 C C . GLN A 1 278 ? -45.587 -16.353 60.593 1.00 86.38 278 GLN A C 1
ATOM 2178 O O . GLN A 1 278 ? -46.674 -16.586 61.119 1.00 86.38 278 GLN A O 1
ATOM 2183 N N . GLY A 1 279 ? -44.659 -17.308 60.451 1.00 78.00 279 GLY A N 1
ATOM 2184 C CA . GLY A 1 279 ? -44.807 -18.679 60.960 1.00 78.00 279 GLY A CA 1
ATOM 2185 C C . GLY A 1 279 ? -45.806 -19.586 60.223 1.00 78.00 279 GLY A C 1
ATOM 2186 O O . GLY A 1 279 ? -46.064 -20.702 60.672 1.00 78.00 279 GLY A O 1
ATOM 2187 N N . LYS A 1 280 ? -46.403 -19.154 59.103 1.00 80.81 280 LYS A N 1
ATOM 2188 C CA . LYS A 1 280 ? -47.246 -20.029 58.264 1.00 80.81 280 LYS A CA 1
ATOM 2189 C C . LYS A 1 280 ? -46.391 -21.065 57.532 1.00 80.81 280 LYS A C 1
ATOM 2191 O O . LYS A 1 280 ? -45.287 -20.756 57.095 1.00 80.81 280 LYS A O 1
ATOM 2196 N N . SER A 1 281 ? -46.948 -22.257 57.293 1.00 84.75 281 SER A N 1
ATOM 2197 C CA . SER A 1 281 ? -46.327 -23.235 56.390 1.00 84.75 281 SER A CA 1
ATOM 2198 C C . SER A 1 281 ? -46.134 -22.653 54.983 1.00 84.75 281 SER A C 1
ATOM 2200 O O . SER A 1 281 ? -46.893 -21.779 54.549 1.00 84.75 281 SER A O 1
ATOM 2202 N N . PHE A 1 282 ? -45.136 -23.165 54.258 1.00 84.75 282 PHE A N 1
ATOM 2203 C CA . PHE A 1 282 ? -44.789 -22.737 52.898 1.00 84.75 282 PHE A CA 1
ATOM 2204 C C . PHE A 1 282 ? -46.010 -22.639 51.967 1.00 84.75 282 PHE A C 1
ATOM 2206 O O . PHE A 1 282 ? -46.268 -21.589 51.376 1.00 84.75 282 PHE A O 1
ATOM 2213 N N . GLU A 1 283 ? -46.818 -23.700 51.909 1.00 85.94 283 GLU A N 1
ATOM 2214 C CA . GLU A 1 283 ? -48.017 -23.778 51.066 1.00 85.94 283 GLU A CA 1
ATOM 2215 C C . GLU A 1 283 ? -49.080 -22.740 51.461 1.00 85.94 283 GLU A C 1
ATOM 2217 O O . GLU A 1 283 ? -49.606 -22.010 50.615 1.00 85.94 283 GLU A O 1
ATOM 2222 N N . ASN A 1 284 ? -49.353 -22.600 52.762 1.00 85.88 284 ASN A N 1
ATOM 2223 C CA . ASN A 1 284 ? -50.318 -21.622 53.267 1.00 85.88 284 ASN A CA 1
ATOM 2224 C C . ASN A 1 284 ? -49.875 -20.183 52.980 1.00 85.88 284 ASN A C 1
ATOM 2226 O O . ASN A 1 284 ? -50.704 -19.308 52.694 1.00 85.88 284 ASN A O 1
ATOM 2230 N N . CYS A 1 285 ? -48.569 -19.926 53.045 1.00 84.44 285 CYS A N 1
ATOM 2231 C CA . CYS A 1 285 ? -48.013 -18.619 52.750 1.00 84.44 285 CYS A CA 1
ATOM 2232 C C . CYS A 1 285 ? -48.097 -18.278 51.252 1.00 84.44 285 CYS A C 1
ATOM 2234 O O . CYS A 1 285 ? -48.602 -17.206 50.906 1.00 84.44 285 CYS A O 1
ATOM 2236 N N . LEU A 1 286 ? -47.716 -19.200 50.358 1.00 83.69 286 LEU A N 1
ATOM 2237 C CA . LEU A 1 286 ? -47.858 -19.028 48.904 1.00 83.69 286 LEU A CA 1
ATOM 2238 C C . LEU A 1 286 ? -49.312 -18.760 48.492 1.00 83.69 286 LEU A C 1
ATOM 2240 O O . LEU A 1 286 ? -49.592 -17.809 47.755 1.00 83.69 286 LEU A O 1
ATOM 2244 N N . ASN A 1 287 ? -50.253 -19.542 49.027 1.00 83.00 287 ASN A N 1
ATOM 2245 C CA . ASN A 1 287 ? -51.686 -19.381 48.764 1.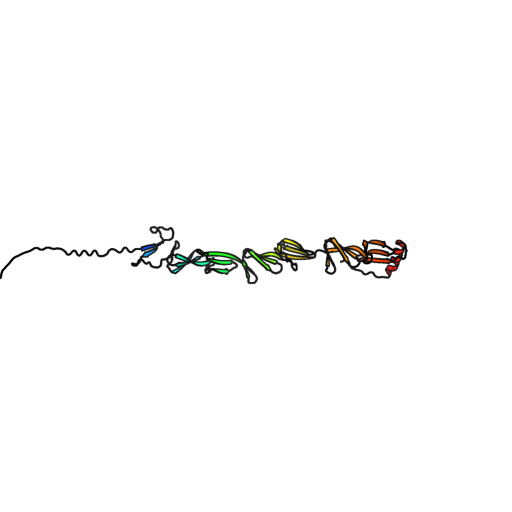00 83.00 287 ASN A CA 1
ATOM 2246 C C . ASN A 1 287 ? -52.240 -18.037 49.269 1.00 83.00 287 ASN A C 1
ATOM 2248 O O . ASN A 1 287 ? -53.192 -17.493 48.705 1.00 83.00 287 ASN A O 1
ATOM 2252 N N . SER A 1 288 ? -51.643 -17.474 50.323 1.00 75.81 288 SER A N 1
ATOM 2253 C CA . SER A 1 288 ? -51.989 -16.137 50.820 1.00 75.81 288 SER A CA 1
ATOM 2254 C C . SER A 1 288 ? -51.432 -15.030 49.911 1.00 75.81 288 SER A C 1
ATOM 2256 O O . SER A 1 288 ? -52.114 -14.037 49.646 1.00 75.81 288 SER A O 1
ATOM 2258 N N . ALA A 1 289 ? -50.210 -15.202 49.400 1.00 67.94 289 ALA A N 1
ATOM 2259 C CA . ALA A 1 289 ? -49.520 -14.210 48.578 1.00 67.94 289 ALA A CA 1
ATOM 2260 C C . ALA A 1 289 ? -50.120 -14.061 47.172 1.00 67.94 289 ALA A C 1
ATOM 2262 O O . ALA A 1 289 ? -50.256 -12.940 46.678 1.00 67.94 289 ALA A O 1
ATOM 2263 N N . THR A 1 290 ? -50.563 -15.154 46.543 1.00 66.69 290 THR A N 1
ATOM 2264 C CA . THR A 1 290 ? -51.252 -15.106 45.238 1.00 66.69 290 THR A CA 1
ATOM 2265 C C . THR A 1 290 ? -52.553 -14.298 45.298 1.00 66.69 290 THR A C 1
ATOM 2267 O O . THR A 1 290 ? -52.866 -13.558 44.363 1.00 66.69 290 THR A O 1
ATOM 2270 N N . LYS A 1 291 ? -53.273 -14.343 46.429 1.00 58.56 291 LYS A N 1
ATOM 2271 C CA . LYS A 1 291 ? -54.467 -13.514 46.675 1.00 58.56 291 LYS A CA 1
ATOM 2272 C C . LYS A 1 291 ? -54.123 -12.027 46.842 1.00 58.56 291 LYS A C 1
ATOM 2274 O O . LYS A 1 291 ? -54.871 -11.174 46.366 1.00 58.56 291 LYS A O 1
ATOM 2279 N N . ALA A 1 292 ? -52.988 -11.709 47.469 1.00 52.75 292 ALA A N 1
ATOM 2280 C CA . ALA A 1 292 ? -52.530 -10.335 47.700 1.00 52.75 292 ALA A CA 1
ATOM 2281 C C . ALA A 1 292 ? -51.882 -9.679 46.460 1.00 52.75 292 ALA A C 1
ATOM 2283 O O . ALA A 1 292 ? -52.060 -8.480 46.236 1.00 52.75 292 ALA A O 1
ATOM 2284 N N . SER A 1 293 ? -51.178 -10.450 45.619 1.00 48.38 293 SER A N 1
ATOM 2285 C CA . SER A 1 293 ? -50.449 -9.953 44.437 1.00 48.38 293 SER A CA 1
ATOM 2286 C C . SER A 1 293 ? -51.351 -9.353 43.352 1.00 48.38 293 SER A C 1
ATOM 2288 O O . SER A 1 293 ? -50.860 -8.575 42.537 1.00 48.38 293 SER A O 1
ATOM 2290 N N . ARG A 1 294 ? -52.672 -9.600 43.369 1.00 42.47 294 ARG A N 1
ATOM 2291 C CA . ARG A 1 294 ? -53.625 -8.846 42.528 1.00 42.47 294 ARG A CA 1
ATOM 2292 C C . ARG A 1 294 ? -53.613 -7.332 42.809 1.00 42.47 294 ARG A C 1
ATOM 2294 O O . ARG A 1 294 ? -54.178 -6.584 42.021 1.00 42.47 294 ARG A O 1
ATOM 2301 N N . ARG A 1 295 ? -52.988 -6.862 43.903 1.00 39.16 295 ARG A N 1
ATOM 2302 C CA . ARG A 1 295 ? -53.011 -5.449 44.327 1.00 39.16 295 ARG A CA 1
ATOM 2303 C C . ARG A 1 295 ? -51.703 -4.656 44.183 1.00 39.16 295 ARG A C 1
ATOM 2305 O O . ARG A 1 295 ? -51.773 -3.439 44.317 1.00 39.16 295 ARG A O 1
ATOM 2312 N N . LYS A 1 296 ? -50.530 -5.248 43.909 1.00 39.81 296 LYS A N 1
ATOM 2313 C CA . LYS A 1 296 ? -49.262 -4.480 43.816 1.00 39.81 296 LYS A CA 1
ATOM 2314 C C . LYS A 1 296 ? -48.437 -4.845 42.578 1.00 39.81 296 LYS A C 1
ATOM 2316 O O . LYS A 1 296 ? -47.943 -5.960 42.458 1.00 39.81 296 LYS A O 1
ATOM 2321 N N . ARG A 1 297 ? -48.310 -3.868 41.668 1.00 34.00 297 ARG A N 1
ATOM 2322 C CA . ARG A 1 297 ? -47.538 -3.916 40.415 1.00 34.00 297 ARG A CA 1
ATOM 2323 C C . ARG A 1 297 ? -46.057 -4.175 40.698 1.00 34.00 297 ARG A C 1
ATOM 2325 O O . ARG A 1 297 ? -45.445 -3.460 41.485 1.00 34.00 297 ARG A O 1
ATOM 2332 N N . THR A 1 298 ? -45.506 -5.187 40.040 1.00 39.03 298 THR A N 1
ATOM 2333 C CA . THR A 1 298 ? -44.072 -5.485 40.005 1.00 39.03 298 THR A CA 1
ATOM 2334 C C . THR A 1 298 ? -43.400 -4.669 38.898 1.00 39.03 298 THR A C 1
ATOM 2336 O O . THR A 1 298 ? -44.028 -4.375 37.880 1.00 39.03 298 THR A O 1
ATOM 2339 N N . ILE A 1 299 ? -42.139 -4.291 39.115 1.00 40.41 299 ILE A N 1
ATOM 2340 C CA . ILE A 1 299 ? -41.287 -3.619 38.127 1.00 40.41 299 ILE A CA 1
ATOM 2341 C C . ILE A 1 299 ? -41.066 -4.606 36.974 1.00 40.41 299 ILE A C 1
ATOM 2343 O O . ILE A 1 299 ? -40.501 -5.677 37.175 1.00 40.41 299 ILE A O 1
ATOM 2347 N N . ALA A 1 300 ? -41.588 -4.277 35.794 1.00 40.03 300 ALA A N 1
ATOM 2348 C CA . ALA A 1 300 ? -41.394 -5.056 34.579 1.00 40.03 300 ALA A CA 1
ATOM 2349 C C . ALA A 1 300 ? -40.127 -4.571 33.866 1.00 40.03 300 ALA A C 1
ATOM 2351 O O . ALA A 1 300 ? -39.949 -3.367 33.686 1.00 40.03 300 ALA A O 1
ATOM 2352 N N . ILE A 1 301 ? -39.275 -5.499 33.435 1.00 44.16 301 ILE A N 1
ATOM 2353 C CA . ILE A 1 301 ? -38.183 -5.220 32.499 1.00 44.16 301 ILE A CA 1
ATOM 2354 C C . ILE A 1 301 ? -38.387 -6.139 31.296 1.00 44.16 301 ILE A C 1
ATOM 2356 O O . ILE A 1 301 ? -38.635 -7.335 31.451 1.00 44.16 301 ILE A O 1
ATOM 2360 N N . ASN A 1 302 ? -38.346 -5.567 30.097 1.00 38.56 302 ASN A N 1
ATOM 2361 C CA . ASN A 1 302 ? -38.387 -6.344 28.866 1.00 38.56 302 ASN A CA 1
ATOM 2362 C C . ASN A 1 302 ? -37.030 -7.035 28.675 1.00 38.56 302 ASN A C 1
ATOM 2364 O O . ASN A 1 302 ? -35.996 -6.361 28.668 1.00 38.56 302 ASN A O 1
ATOM 2368 N N . ASP A 1 303 ? -37.046 -8.360 28.515 1.00 42.59 303 ASP A N 1
ATOM 2369 C CA . ASP A 1 303 ? -35.909 -9.108 27.978 1.00 42.59 303 ASP A CA 1
ATOM 2370 C C . ASP A 1 303 ? -35.720 -8.638 26.514 1.00 42.59 303 ASP A C 1
ATOM 2372 O O . ASP A 1 303 ? -36.606 -8.845 25.676 1.00 42.59 303 ASP A O 1
ATOM 2376 N N . VAL A 1 304 ? -34.613 -7.937 26.235 1.00 42.75 304 VAL A N 1
ATOM 2377 C CA . VAL 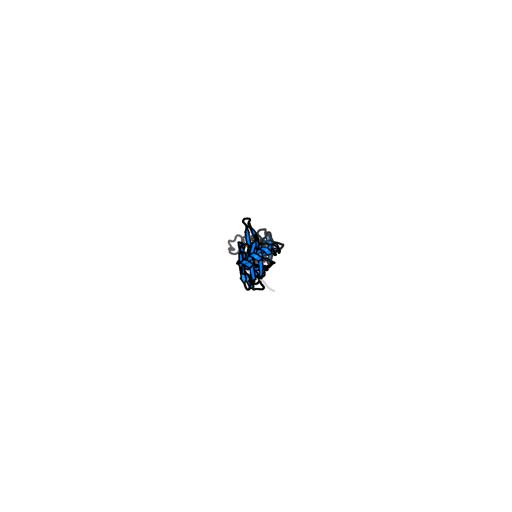A 1 304 ? -34.090 -7.697 24.874 1.00 42.75 304 VAL A CA 1
ATOM 2378 C C . VAL A 1 304 ? -32.983 -8.706 24.636 1.00 42.75 304 VAL A C 1
ATOM 2380 O O . VAL A 1 304 ? -32.133 -8.835 25.551 1.00 42.75 304 VAL A O 1
#

Secondary structure (DSSP, 8-state):
----------------------------EEEE--TT--TTT-SS-EEEEBPTTS-BPPPPEEETTEEE-TT-EEEETTEEEEEETTEEEEEEEE-TT--EEETT-EEEETTEEEEEEE-SS-EEEEEEEEEEETTEEEETT-EEEETTEEEEEETTEEEEEEEEPTT-SS--EEETTEEEEETTEEEEEEE-TTS-EEEEEEE-SEEETTEEEPTT-EEEETTEEEEE-TTS-EEEEEEEETTTTEEEETTEEEEETTEEEEEEEETTEEEEEEEE-TT--HHHHHHHHHHHGGGS--------

InterPro domains:
  IPR040282 Abnormal cell migration protein 18-like [PTHR35572] (66-198)
  IPR055119 Abnormal cell migration protein 18-like, fibronectin type I domain [PF23003] (61-123)
  IPR055119 Abnormal cell migration protein 18-like, fibronectin type I domain [PF23003] (130-196)
  IPR055119 Abnormal cell migration protein 18-like, fibronectin type I domain [PF23003] (205-270)

pLDDT: mean 86.06, std 18.08, range [32.66, 98.25]